Protein AF-A0A9N8ZFB1-F1 (afdb_monomer)

Structure (mmCIF, N/CA/C/O backbone):
data_AF-A0A9N8ZFB1-F1
#
_entry.id   AF-A0A9N8ZFB1-F1
#
loop_
_atom_site.group_PDB
_atom_site.id
_atom_site.type_symbol
_atom_site.label_atom_id
_atom_site.label_alt_id
_atom_site.label_comp_id
_atom_site.label_asym_id
_atom_site.label_entity_id
_atom_site.label_seq_id
_atom_site.pdbx_PDB_ins_code
_atom_site.Cartn_x
_atom_site.Cartn_y
_atom_site.Cartn_z
_atom_site.occupancy
_atom_site.B_iso_or_equiv
_atom_site.auth_seq_id
_atom_site.auth_comp_id
_atom_site.auth_asym_id
_atom_site.auth_atom_id
_atom_site.pdbx_PDB_model_num
ATOM 1 N N . MET A 1 1 ? -27.450 48.501 12.366 1.00 41.75 1 MET A N 1
ATOM 2 C CA . MET A 1 1 ? -27.754 48.428 10.924 1.00 41.75 1 MET A CA 1
ATOM 3 C C . MET A 1 1 ? -26.489 47.970 10.205 1.00 41.75 1 MET A C 1
ATOM 5 O O . MET A 1 1 ? -25.494 48.669 10.263 1.00 41.75 1 MET A O 1
ATOM 9 N N . VAL A 1 2 ? -26.552 46.748 9.663 1.00 40.53 2 VAL A N 1
ATOM 10 C CA . VAL A 1 2 ? -25.651 46.045 8.721 1.00 40.53 2 VAL A CA 1
ATOM 11 C C . VAL A 1 2 ? -24.149 45.948 9.058 1.00 40.53 2 VAL A C 1
ATOM 13 O O . VAL A 1 2 ? -23.349 46.795 8.677 1.00 40.53 2 VAL A O 1
ATOM 16 N N . MET A 1 3 ? -23.744 44.822 9.663 1.00 39.44 3 MET A N 1
ATOM 17 C CA . MET A 1 3 ? -22.377 44.303 9.517 1.00 39.44 3 MET A CA 1
ATOM 18 C C . MET A 1 3 ? -22.277 43.534 8.192 1.00 39.44 3 MET A C 1
ATOM 20 O O . MET A 1 3 ? -22.942 42.516 8.013 1.00 39.44 3 MET A O 1
ATOM 24 N N . PHE A 1 4 ? -21.450 44.009 7.260 1.00 41.03 4 PHE A N 1
ATOM 25 C CA . PHE A 1 4 ? -21.101 43.267 6.048 1.00 41.03 4 PHE A CA 1
ATOM 26 C C . PHE A 1 4 ? -20.019 42.228 6.375 1.00 41.03 4 PHE A C 1
ATOM 28 O O . PHE A 1 4 ? -18.840 42.559 6.502 1.00 41.03 4 PHE A O 1
ATOM 35 N N . MET A 1 5 ? -20.415 40.959 6.492 1.00 45.03 5 MET A N 1
ATOM 36 C CA . MET A 1 5 ? -19.483 39.829 6.485 1.00 45.03 5 MET A CA 1
ATOM 37 C C . MET A 1 5 ? -18.885 39.686 5.079 1.00 45.03 5 MET A C 1
ATOM 39 O O . MET A 1 5 ? -19.582 39.356 4.120 1.00 45.03 5 MET A O 1
ATOM 43 N N . LYS A 1 6 ? -17.579 39.931 4.942 1.00 47.91 6 LYS A N 1
ATOM 44 C CA . LYS A 1 6 ? -16.828 39.574 3.733 1.00 47.91 6 LYS A CA 1
ATOM 45 C C . LYS A 1 6 ? -16.607 38.060 3.737 1.00 47.91 6 LYS A C 1
ATOM 47 O O . LYS A 1 6 ? -15.686 37.568 4.381 1.00 47.91 6 LYS A O 1
ATOM 52 N N . ASN A 1 7 ? -17.452 37.327 3.017 1.00 41.03 7 ASN A N 1
ATOM 53 C CA . ASN A 1 7 ? -17.214 35.918 2.713 1.00 41.03 7 ASN A CA 1
ATOM 54 C C . ASN A 1 7 ? -15.974 35.794 1.817 1.00 41.03 7 ASN A C 1
ATOM 56 O O . ASN A 1 7 ? -16.022 36.055 0.615 1.00 41.03 7 ASN A O 1
ATOM 60 N N . SER A 1 8 ? -14.857 35.381 2.415 1.00 43.19 8 SER A N 1
ATOM 61 C CA . SER A 1 8 ? -13.651 34.966 1.701 1.00 43.19 8 SER A CA 1
ATOM 62 C C . SER A 1 8 ? -13.865 33.565 1.122 1.00 43.19 8 SER A C 1
ATOM 64 O O . SER A 1 8 ? -13.416 32.556 1.660 1.00 43.19 8 SER A O 1
ATOM 66 N N . THR A 1 9 ? -14.614 33.482 0.022 1.00 51.22 9 THR A N 1
ATOM 67 C CA . THR A 1 9 ? -14.652 32.278 -0.817 1.00 51.22 9 THR A CA 1
ATOM 68 C C . THR A 1 9 ? -13.355 32.199 -1.611 1.00 51.22 9 THR A C 1
ATOM 70 O O . THR A 1 9 ? -13.255 32.701 -2.731 1.00 51.22 9 THR A O 1
ATOM 73 N N . ASN A 1 10 ? -12.359 31.562 -1.003 1.00 47.75 10 ASN A N 1
ATOM 74 C CA . ASN A 1 10 ? -11.096 31.190 -1.620 1.00 47.75 10 ASN A CA 1
ATOM 75 C C . ASN A 1 10 ? -11.347 30.070 -2.647 1.00 47.75 10 ASN A C 1
ATOM 77 O O . ASN A 1 10 ? -11.154 28.883 -2.388 1.00 47.75 10 ASN A O 1
ATOM 81 N N . ARG A 1 11 ? -11.878 30.439 -3.817 1.00 45.03 11 ARG A N 1
ATOM 82 C CA . ARG A 1 11 ? -11.956 29.544 -4.971 1.00 45.03 11 ARG A CA 1
ATOM 83 C C . ARG A 1 11 ? -10.580 29.536 -5.623 1.00 45.03 11 ARG A C 1
ATOM 85 O O . ARG A 1 11 ? -10.297 30.368 -6.478 1.00 45.03 11 ARG A O 1
ATOM 92 N N . ASN A 1 12 ? -9.737 28.591 -5.209 1.00 51.19 12 ASN A N 1
ATOM 93 C CA . ASN A 1 12 ? -8.559 28.184 -5.968 1.00 51.19 12 ASN A CA 1
ATOM 94 C C . ASN A 1 12 ? -9.023 27.747 -7.363 1.00 51.19 12 ASN A C 1
ATOM 96 O O . ASN A 1 12 ? -9.467 26.616 -7.569 1.00 51.19 12 ASN A O 1
ATOM 100 N N . ILE A 1 13 ? -8.961 28.671 -8.320 1.00 50.47 13 ILE A N 1
ATOM 101 C CA . ILE A 1 13 ? -9.117 28.388 -9.742 1.00 50.47 13 ILE A CA 1
ATOM 102 C C . ILE A 1 13 ? -7.867 27.602 -10.134 1.00 50.47 13 ILE A C 1
ATOM 104 O O . ILE A 1 13 ? -6.831 28.163 -10.483 1.00 50.47 13 ILE A O 1
ATOM 108 N N . ILE A 1 14 ? -7.936 26.278 -10.002 1.00 55.69 14 ILE A N 1
ATOM 109 C CA . ILE A 1 14 ? -6.911 25.385 -10.531 1.00 55.69 14 ILE A CA 1
ATOM 110 C C . ILE A 1 14 ? -6.992 25.519 -12.050 1.00 55.69 14 ILE A C 1
ATOM 112 O O . ILE A 1 14 ? -7.860 24.926 -12.694 1.00 55.69 14 ILE A O 1
ATOM 116 N N . ASN A 1 15 ? -6.093 26.326 -12.612 1.00 54.03 15 ASN A N 1
ATOM 117 C CA . ASN A 1 15 ? -5.799 26.392 -14.037 1.00 54.03 15 ASN A CA 1
ATOM 118 C C . ASN A 1 15 ? -5.355 25.002 -14.518 1.00 54.03 15 ASN A C 1
ATOM 120 O O . ASN A 1 15 ? -4.163 24.703 -14.587 1.00 54.03 15 ASN A O 1
ATOM 124 N N . ARG A 1 16 ? -6.306 24.123 -14.843 1.00 54.59 16 ARG A N 1
ATOM 125 C CA . ARG A 1 16 ? -6.025 22.840 -15.491 1.00 54.59 16 ARG A CA 1
ATOM 126 C C . ARG A 1 16 ? -5.697 23.107 -16.958 1.00 54.59 16 ARG A C 1
ATOM 128 O O . ARG A 1 16 ? -6.536 22.915 -17.830 1.00 54.59 16 ARG A O 1
ATOM 135 N N . LYS A 1 17 ? -4.475 23.577 -17.234 1.00 60.81 17 LYS A N 1
ATOM 136 C CA . LYS A 1 17 ? -3.918 23.525 -18.592 1.00 60.81 17 LYS A CA 1
ATOM 137 C C . LYS A 1 17 ? -3.938 22.057 -19.022 1.00 60.81 17 LYS A C 1
ATOM 139 O O . LYS A 1 17 ? -3.375 21.210 -18.326 1.00 60.81 17 LYS A O 1
ATOM 144 N N . ALA A 1 18 ? -4.638 21.760 -20.116 1.00 63.00 18 ALA A N 1
ATOM 145 C CA . ALA A 1 18 ? -4.664 20.425 -20.700 1.00 63.00 18 ALA A CA 1
ATOM 146 C C . ALA A 1 18 ? -3.219 19.955 -20.917 1.00 63.00 18 ALA A C 1
ATOM 148 O O . ALA A 1 18 ? -2.379 20.716 -21.401 1.00 63.00 18 ALA A O 1
ATOM 149 N N . ALA A 1 19 ? -2.906 18.735 -20.479 1.00 58.41 19 ALA A N 1
ATOM 150 C CA . ALA A 1 19 ? -1.557 18.206 -20.585 1.00 58.41 19 ALA A CA 1
ATOM 151 C C . ALA A 1 19 ? -1.231 17.991 -22.070 1.00 58.41 19 ALA A C 1
ATOM 153 O O . ALA A 1 19 ? -1.745 17.071 -22.697 1.00 58.41 19 ALA A O 1
ATOM 154 N N . THR A 1 20 ? -0.406 18.864 -22.642 1.00 59.66 20 THR A N 1
ATOM 155 C CA . THR A 1 20 ? 0.191 18.654 -23.964 1.00 59.66 20 THR A CA 1
ATOM 156 C C . THR A 1 20 ? 1.185 17.489 -23.890 1.00 59.66 20 THR A C 1
ATOM 158 O O . THR A 1 20 ? 1.714 17.204 -22.813 1.00 59.66 20 THR A O 1
ATOM 161 N N . GLY A 1 21 ? 1.473 16.804 -25.005 1.00 57.88 21 GLY A N 1
ATOM 162 C CA . GLY A 1 21 ? 2.392 15.648 -25.024 1.00 57.88 21 GLY A CA 1
ATOM 163 C C . GLY A 1 21 ? 3.761 15.930 -24.381 1.00 57.88 21 GLY A C 1
ATOM 164 O O . GLY A 1 21 ? 4.295 15.088 -23.666 1.00 57.88 21 GLY A O 1
ATOM 165 N N . ILE A 1 22 ? 4.255 17.166 -24.515 1.00 59.94 22 ILE A N 1
ATOM 166 C CA . ILE A 1 22 ? 5.484 17.679 -23.880 1.00 59.94 22 ILE A CA 1
ATOM 167 C C . ILE A 1 22 ? 5.361 17.741 -22.343 1.00 59.94 22 ILE A C 1
ATOM 169 O O . ILE A 1 22 ? 6.305 17.452 -21.612 1.00 59.94 22 ILE A O 1
ATOM 173 N N . SER A 1 23 ? 4.183 18.091 -21.819 1.00 61.97 23 SER A N 1
ATOM 174 C CA . SER A 1 23 ? 3.925 18.085 -20.375 1.00 61.97 23 SER A CA 1
ATOM 175 C C . SER A 1 23 ? 3.849 16.662 -19.818 1.00 61.97 23 SER A C 1
ATOM 177 O O . SER A 1 23 ? 4.251 16.427 -18.681 1.00 61.97 23 SER A O 1
ATOM 179 N N . ILE A 1 24 ? 3.339 15.709 -20.601 1.00 66.88 24 ILE A N 1
ATOM 180 C CA . ILE A 1 24 ? 3.237 14.300 -20.199 1.00 66.88 24 ILE A CA 1
ATOM 181 C C . ILE A 1 24 ? 4.628 13.655 -20.174 1.00 66.88 24 ILE A C 1
ATOM 183 O O . ILE A 1 24 ? 4.969 13.004 -19.185 1.00 66.88 24 ILE A O 1
ATOM 187 N N . SER A 1 25 ? 5.459 13.898 -21.195 1.00 70.88 25 SER A N 1
ATOM 188 C CA . SER A 1 25 ? 6.833 13.385 -21.238 1.00 70.88 25 SER A CA 1
ATOM 189 C C . SER A 1 25 ? 7.686 13.948 -20.097 1.00 70.88 25 SER A C 1
ATOM 191 O O . SER A 1 25 ? 8.339 13.175 -19.398 1.00 70.88 25 SER A O 1
ATOM 193 N N . GLY A 1 26 ? 7.595 15.253 -19.809 1.00 75.94 26 GLY A N 1
ATOM 194 C CA . GLY A 1 26 ? 8.297 15.871 -18.676 1.00 75.94 26 GLY A CA 1
ATOM 195 C C . GLY A 1 26 ? 7.845 15.353 -17.302 1.00 75.94 26 GLY A C 1
ATOM 196 O O . GLY A 1 26 ? 8.651 15.220 -16.381 1.00 75.94 26 GLY A O 1
ATOM 197 N N . LYS A 1 27 ? 6.565 14.990 -17.146 1.00 77.62 27 LYS A N 1
ATOM 198 C CA . LYS A 1 27 ? 6.082 14.333 -15.918 1.00 77.62 27 LYS A CA 1
ATOM 199 C C . LYS A 1 27 ? 6.649 12.922 -15.791 1.00 77.62 27 LYS A C 1
ATOM 201 O O . LYS A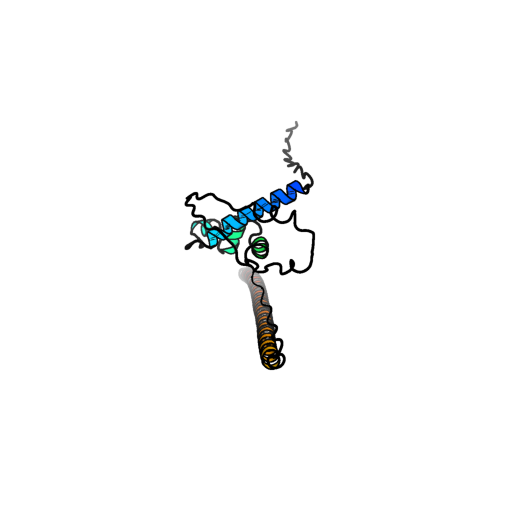 1 27 ? 7.110 12.552 -14.717 1.00 77.62 27 LYS A O 1
ATOM 206 N N . SER A 1 28 ? 6.659 12.156 -16.882 1.00 81.00 28 SER A N 1
ATOM 207 C CA . SER A 1 28 ? 7.181 10.786 -16.892 1.00 81.00 28 SER A CA 1
ATOM 208 C C . SER A 1 28 ? 8.667 10.726 -16.529 1.00 81.00 28 SER A C 1
ATOM 210 O O . SER A 1 28 ? 9.065 9.888 -15.721 1.00 81.00 28 SER A O 1
ATOM 212 N N . THR A 1 29 ? 9.490 11.631 -17.066 1.00 84.81 29 THR A N 1
ATOM 213 C CA . THR A 1 29 ? 10.921 11.704 -16.722 1.00 84.81 29 THR A CA 1
ATOM 214 C C . THR A 1 29 ? 11.137 12.090 -15.261 1.00 84.81 29 THR A C 1
ATOM 216 O O . THR A 1 29 ? 11.997 11.513 -14.598 1.00 84.81 29 THR A O 1
ATOM 219 N N . THR A 1 30 ? 10.311 12.995 -14.727 1.00 89.31 30 THR A N 1
ATOM 220 C CA . THR A 1 30 ? 10.347 13.377 -13.307 1.00 89.31 30 THR A CA 1
ATOM 221 C C . THR A 1 30 ? 10.057 12.183 -12.398 1.00 89.31 30 THR A C 1
ATOM 223 O O . THR A 1 30 ? 10.835 11.896 -11.491 1.00 89.31 30 THR A O 1
ATOM 226 N N . TYR A 1 31 ? 8.977 11.443 -12.665 1.00 89.81 31 TYR A N 1
ATOM 227 C CA . TYR A 1 31 ? 8.622 10.259 -11.878 1.00 89.81 31 TYR A CA 1
ATOM 228 C C . TYR A 1 31 ? 9.663 9.146 -11.995 1.00 89.81 31 TYR A C 1
ATOM 230 O O . TYR A 1 31 ? 10.002 8.530 -10.988 1.00 89.81 31 TYR A O 1
ATOM 238 N N . LYS A 1 32 ? 10.228 8.934 -13.192 1.00 90.00 32 LYS A N 1
ATOM 239 C CA . LYS A 1 32 ? 11.344 8.001 -13.389 1.00 90.00 32 LYS A CA 1
ATOM 240 C C . LYS A 1 32 ? 12.552 8.397 -12.537 1.00 90.00 32 LYS A C 1
ATOM 242 O O . LYS A 1 32 ? 13.118 7.537 -11.874 1.00 90.00 32 LYS A O 1
ATOM 247 N N . LYS A 1 33 ? 12.923 9.682 -12.506 1.00 91.38 33 LYS A N 1
ATOM 248 C CA . LYS A 1 33 ? 14.041 10.175 -11.687 1.00 91.38 33 LYS A CA 1
ATOM 249 C C . LYS A 1 33 ? 13.800 9.943 -10.194 1.00 91.38 33 LYS A C 1
ATOM 251 O O . LYS A 1 33 ? 14.647 9.354 -9.533 1.00 91.38 33 LYS A O 1
ATOM 256 N N . LEU A 1 34 ? 12.627 10.336 -9.691 1.00 92.88 34 LEU A N 1
ATOM 257 C CA . LEU A 1 34 ? 12.241 10.123 -8.290 1.00 92.88 34 LEU A CA 1
ATOM 258 C C . LEU A 1 34 ? 12.281 8.644 -7.905 1.00 92.88 34 LEU A C 1
ATOM 260 O O . LEU A 1 34 ? 12.760 8.293 -6.828 1.00 92.88 34 LEU A O 1
ATOM 264 N N . TYR A 1 35 ? 11.799 7.783 -8.799 1.00 94.06 35 TYR A N 1
ATOM 265 C CA . TYR A 1 35 ? 11.859 6.345 -8.608 1.00 94.06 35 TYR A CA 1
ATOM 266 C C . TYR A 1 35 ? 13.301 5.850 -8.515 1.00 94.06 35 TYR A C 1
ATOM 268 O O . TYR A 1 35 ? 13.621 5.166 -7.555 1.00 94.06 35 TYR A O 1
ATOM 276 N N . MET A 1 36 ? 14.178 6.228 -9.449 1.00 91.88 36 MET A N 1
ATOM 277 C CA . MET A 1 36 ? 15.579 5.786 -9.443 1.00 91.88 36 MET A CA 1
ATOM 278 C C . MET A 1 36 ? 16.321 6.243 -8.186 1.00 91.88 36 MET A C 1
ATOM 280 O O . MET A 1 36 ? 17.036 5.455 -7.569 1.00 91.88 36 MET A O 1
ATOM 284 N N . ASP A 1 37 ? 16.106 7.490 -7.760 1.00 92.31 37 ASP A N 1
ATOM 285 C CA . ASP A 1 37 ? 16.686 8.009 -6.523 1.00 92.31 37 ASP A CA 1
ATOM 286 C C . ASP A 1 37 ? 16.195 7.228 -5.298 1.00 92.31 37 ASP A C 1
ATOM 288 O O . ASP A 1 37 ? 17.002 6.843 -4.451 1.00 92.31 37 ASP A O 1
ATOM 292 N N . THR A 1 38 ? 14.892 6.944 -5.230 1.00 92.75 38 THR A N 1
ATOM 293 C CA . THR A 1 38 ? 14.274 6.181 -4.135 1.00 92.75 38 THR A CA 1
ATOM 294 C C . THR A 1 38 ? 14.727 4.719 -4.137 1.00 92.75 38 THR A C 1
ATOM 296 O O . THR A 1 38 ? 15.096 4.190 -3.093 1.00 92.75 38 THR A O 1
ATOM 299 N N . HIS A 1 39 ? 14.760 4.076 -5.304 1.00 91.75 39 HIS A N 1
ATOM 300 C CA . HIS A 1 39 ? 15.177 2.685 -5.478 1.00 91.75 39 HIS A CA 1
ATOM 301 C C . HIS A 1 39 ? 16.637 2.492 -5.063 1.00 91.75 39 HIS A C 1
ATOM 303 O O . HIS A 1 39 ? 16.944 1.607 -4.268 1.00 91.75 39 HIS A O 1
ATOM 309 N N . ARG A 1 40 ? 17.523 3.410 -5.465 1.00 90.50 40 ARG A N 1
ATOM 310 C CA . ARG A 1 40 ? 18.923 3.423 -5.027 1.00 90.50 40 ARG A CA 1
ATOM 311 C C . ARG A 1 40 ? 19.064 3.541 -3.510 1.00 90.50 40 ARG A C 1
ATOM 313 O O . ARG A 1 40 ? 20.020 3.024 -2.943 1.00 90.50 40 ARG A O 1
ATOM 320 N N . LEU A 1 41 ? 18.156 4.245 -2.829 1.00 89.69 41 LEU A N 1
ATOM 321 C CA . LEU A 1 41 ? 18.164 4.272 -1.366 1.00 89.69 41 LEU A CA 1
ATOM 322 C C . LEU A 1 41 ? 17.814 2.900 -0.781 1.00 89.69 41 LEU A C 1
ATOM 324 O O . LEU A 1 41 ? 18.437 2.521 0.202 1.00 89.69 41 LEU A O 1
ATOM 328 N N . THR A 1 42 ? 16.901 2.146 -1.400 1.00 87.81 42 THR A N 1
ATOM 329 C CA . THR A 1 42 ? 16.547 0.788 -0.947 1.00 87.81 42 THR A CA 1
ATOM 330 C C . THR A 1 42 ? 17.696 -0.209 -1.046 1.00 87.81 42 THR A C 1
ATOM 332 O O . THR A 1 42 ? 17.804 -1.096 -0.204 1.00 87.81 42 THR A O 1
ATOM 335 N N . GLU A 1 43 ? 18.583 -0.036 -2.027 1.00 86.12 43 GLU A N 1
ATOM 336 C CA . GLU A 1 43 ? 19.777 -0.870 -2.206 1.00 86.12 43 GLU A CA 1
ATOM 337 C C . GLU A 1 43 ? 20.870 -0.562 -1.168 1.00 86.12 43 GLU A C 1
ATOM 339 O O . GLU A 1 43 ? 21.777 -1.368 -0.950 1.00 86.12 43 GLU A O 1
ATOM 344 N N . LYS A 1 44 ? 20.807 0.600 -0.499 1.00 88.06 44 LYS A N 1
ATOM 345 C CA . LYS A 1 44 ? 21.765 0.943 0.556 1.00 88.06 44 LYS A CA 1
ATOM 346 C C . LYS A 1 44 ? 21.470 0.141 1.820 1.00 88.06 44 LYS A C 1
ATOM 348 O O . LYS A 1 44 ? 20.353 0.133 2.338 1.00 88.06 44 LYS A O 1
ATOM 353 N N . SER A 1 45 ? 22.518 -0.460 2.380 1.00 77.81 45 SER A N 1
ATOM 354 C CA . SER A 1 45 ? 22.446 -1.117 3.687 1.00 77.81 45 SER A CA 1
ATOM 355 C C . SER A 1 45 ? 21.920 -0.151 4.758 1.00 77.81 45 SER A C 1
ATOM 357 O O . SER A 1 45 ? 22.364 0.995 4.848 1.00 77.81 45 SER A O 1
ATOM 359 N N . GLY A 1 46 ? 20.959 -0.609 5.564 1.00 82.50 46 GLY A N 1
ATOM 360 C CA . GLY A 1 46 ? 20.374 0.175 6.657 1.00 82.50 46 GLY A CA 1
ATOM 361 C C . GLY A 1 46 ? 19.191 1.072 6.276 1.00 82.50 46 GLY A C 1
ATOM 362 O O . GLY A 1 46 ? 18.706 1.819 7.127 1.00 82.50 46 GLY A O 1
ATOM 363 N N . TRP A 1 47 ? 18.675 0.992 5.045 1.00 85.56 47 TRP A N 1
ATOM 364 C CA . TRP A 1 47 ? 17.472 1.716 4.622 1.00 85.56 47 TRP A CA 1
ATOM 365 C C . TRP A 1 47 ? 16.176 1.055 5.142 1.00 85.56 47 TRP A C 1
ATOM 367 O O . TRP A 1 47 ? 15.341 0.555 4.396 1.00 85.56 47 TRP A O 1
ATOM 377 N N . GLY A 1 48 ? 16.030 0.990 6.467 1.00 89.06 48 GLY A N 1
ATOM 378 C CA . GLY A 1 48 ? 14.855 0.447 7.154 1.00 89.06 48 GLY A CA 1
ATOM 379 C C . GLY A 1 48 ? 13.867 1.521 7.621 1.00 89.06 48 GLY A C 1
ATOM 380 O O . GLY A 1 48 ? 13.983 2.703 7.279 1.00 89.06 48 GLY A O 1
ATOM 381 N N . LEU A 1 49 ? 12.896 1.109 8.443 1.00 92.31 49 LEU A N 1
ATOM 382 C CA . LEU A 1 49 ? 12.044 2.031 9.199 1.00 92.31 49 LEU A CA 1
ATOM 383 C C . LEU A 1 49 ? 12.843 2.673 10.335 1.00 92.31 49 LEU A C 1
ATOM 385 O O . LEU A 1 49 ? 13.538 1.997 11.093 1.00 92.31 49 LEU A O 1
ATOM 389 N N . THR A 1 50 ? 12.738 3.990 10.445 1.00 91.50 50 THR A N 1
ATOM 390 C CA . THR A 1 50 ? 13.405 4.801 11.462 1.00 91.50 50 THR A CA 1
ATOM 391 C C . THR A 1 50 ? 12.412 5.257 12.527 1.00 91.50 50 THR A C 1
ATOM 393 O O . THR A 1 50 ? 11.196 5.226 12.342 1.00 91.50 50 THR A O 1
ATOM 396 N N . LYS A 1 51 ? 12.927 5.751 13.658 1.00 92.25 51 LYS A N 1
ATOM 397 C CA . LYS A 1 51 ? 12.085 6.344 14.711 1.00 92.25 51 LYS A CA 1
ATOM 398 C C . LYS A 1 51 ? 11.282 7.552 14.206 1.00 92.25 51 LYS A C 1
ATOM 400 O O . LYS A 1 51 ? 10.177 7.780 14.685 1.00 92.25 51 LYS A O 1
ATOM 405 N N . GLN A 1 52 ? 11.825 8.300 13.243 1.00 91.56 52 GLN A N 1
ATOM 406 C CA . GLN A 1 52 ? 11.146 9.440 12.619 1.00 91.56 52 GLN A CA 1
ATOM 407 C C . GLN A 1 52 ? 9.972 8.980 11.749 1.00 91.56 52 GLN A C 1
ATOM 409 O O . GLN A 1 52 ? 8.898 9.565 11.833 1.00 91.56 52 GLN A O 1
ATOM 414 N N . ASP A 1 53 ? 10.137 7.887 11.000 1.00 92.62 53 ASP A N 1
ATOM 415 C CA . ASP A 1 53 ? 9.055 7.314 10.187 1.00 92.62 53 ASP A CA 1
ATOM 416 C C . ASP A 1 53 ? 7.868 6.902 11.072 1.00 92.62 53 ASP A C 1
ATOM 418 O O . ASP A 1 53 ? 6.723 7.247 10.786 1.00 92.62 53 ASP A O 1
ATOM 422 N N . HIS A 1 54 ? 8.139 6.258 12.212 1.00 92.94 54 HIS A N 1
ATOM 423 C CA . HIS A 1 54 ? 7.097 5.905 13.180 1.00 92.94 54 HIS A CA 1
ATOM 424 C C . HIS A 1 54 ? 6.401 7.129 13.785 1.00 92.94 54 HIS A C 1
ATOM 426 O O . HIS A 1 54 ? 5.181 7.112 13.953 1.00 92.94 54 HIS A O 1
ATOM 432 N N . ALA A 1 55 ? 7.144 8.202 14.078 1.00 93.00 55 ALA A N 1
ATOM 433 C CA . ALA A 1 55 ? 6.561 9.459 14.550 1.00 93.00 55 ALA A CA 1
ATOM 434 C C . ALA A 1 55 ? 5.635 10.099 13.498 1.00 93.00 55 ALA A C 1
ATOM 436 O O . ALA A 1 55 ? 4.623 10.698 13.855 1.00 93.00 55 ALA A O 1
ATOM 437 N N . ASN A 1 56 ? 5.934 9.896 12.213 1.00 90.31 56 ASN A N 1
ATOM 438 C CA . ASN A 1 56 ? 5.107 10.325 11.084 1.00 90.31 56 ASN A CA 1
ATOM 439 C C . ASN A 1 56 ? 3.971 9.333 10.748 1.00 90.31 56 ASN A C 1
ATOM 441 O O . ASN A 1 56 ? 3.240 9.534 9.780 1.00 90.31 56 ASN A O 1
ATOM 445 N N . GLY A 1 57 ? 3.797 8.259 11.530 1.00 92.62 57 GLY A N 1
ATOM 446 C CA . GLY A 1 57 ? 2.756 7.245 11.323 1.00 92.62 57 GLY A CA 1
ATOM 447 C C . GLY A 1 57 ? 3.075 6.204 10.242 1.00 92.62 57 GLY A C 1
ATOM 448 O O . GLY A 1 57 ? 2.204 5.419 9.860 1.00 92.62 57 GLY A O 1
ATOM 449 N N . ILE A 1 58 ? 4.313 6.162 9.751 1.00 93.94 58 ILE A N 1
ATOM 450 C CA . ILE A 1 58 ? 4.771 5.226 8.725 1.00 93.94 58 ILE A CA 1
ATOM 451 C C . ILE A 1 58 ? 5.318 3.977 9.407 1.00 93.94 58 ILE A C 1
ATOM 453 O O . ILE A 1 58 ? 6.429 3.945 9.927 1.00 93.94 58 ILE A O 1
ATOM 457 N N . ASN A 1 59 ? 4.514 2.916 9.377 1.00 92.62 59 ASN A N 1
ATOM 458 C CA . ASN A 1 59 ? 4.834 1.648 10.040 1.00 92.62 59 ASN A CA 1
ATOM 459 C C . ASN A 1 59 ? 5.286 0.547 9.073 1.00 92.62 59 ASN A C 1
ATOM 461 O O . ASN A 1 59 ? 5.557 -0.572 9.498 1.00 92.62 59 ASN A O 1
ATOM 465 N N . ILE A 1 60 ? 5.318 0.829 7.768 1.00 93.44 60 ILE A N 1
ATOM 466 C CA . ILE A 1 60 ? 5.618 -0.155 6.723 1.00 93.44 60 ILE A CA 1
ATOM 467 C C . ILE A 1 60 ? 6.538 0.495 5.689 1.00 93.44 60 ILE A C 1
ATOM 469 O O . ILE A 1 60 ? 6.279 1.614 5.248 1.00 93.44 60 ILE A O 1
ATOM 473 N N . ILE A 1 61 ? 7.573 -0.226 5.246 1.00 91.62 61 ILE A N 1
ATOM 474 C CA . ILE A 1 61 ? 8.550 0.251 4.246 1.00 91.62 61 ILE A CA 1
ATOM 475 C C . ILE A 1 61 ? 7.855 0.698 2.953 1.00 91.62 61 ILE A C 1
ATOM 477 O O . ILE A 1 61 ? 8.216 1.714 2.373 1.00 91.62 61 ILE A O 1
ATOM 481 N N . LYS A 1 62 ? 6.795 -0.001 2.532 1.00 91.31 62 LYS A N 1
ATOM 482 C CA . LYS A 1 62 ? 5.988 0.398 1.372 1.00 91.31 62 LYS A CA 1
ATOM 483 C C . LYS A 1 62 ? 5.410 1.811 1.511 1.00 91.31 62 LYS A C 1
ATOM 485 O O . LYS A 1 62 ? 5.405 2.552 0.541 1.00 91.31 62 LYS A O 1
ATOM 490 N N . ALA A 1 63 ? 4.941 2.190 2.698 1.00 91.56 63 ALA A N 1
ATOM 491 C CA . ALA A 1 63 ? 4.415 3.534 2.922 1.00 91.56 63 ALA A CA 1
ATOM 492 C C . ALA A 1 63 ? 5.535 4.589 2.878 1.00 91.56 63 ALA A C 1
ATOM 494 O O . ALA A 1 63 ? 5.343 5.643 2.284 1.00 91.56 63 ALA A O 1
ATOM 495 N N . LYS A 1 64 ? 6.726 4.261 3.396 1.00 93.81 64 LYS A N 1
ATOM 496 C CA . LYS A 1 64 ? 7.928 5.102 3.275 1.00 93.81 64 LYS A CA 1
ATOM 497 C C . LYS A 1 64 ? 8.352 5.311 1.816 1.00 93.81 64 LYS A C 1
ATOM 499 O O . LYS A 1 64 ? 8.720 6.409 1.417 1.00 93.81 64 LYS A O 1
ATOM 504 N N . LEU A 1 65 ? 8.278 4.255 1.005 1.00 93.25 65 LEU A N 1
ATOM 505 C CA . LEU A 1 65 ? 8.564 4.314 -0.430 1.00 93.25 65 LEU A CA 1
ATOM 506 C C . LEU A 1 65 ? 7.580 5.210 -1.182 1.00 93.25 65 LEU A C 1
ATOM 508 O O . LEU A 1 65 ? 7.999 6.011 -2.011 1.00 93.25 65 LEU A O 1
ATOM 512 N N . GLU A 1 66 ? 6.289 5.088 -0.877 1.00 92.94 66 GLU A N 1
ATOM 513 C CA . GLU A 1 66 ? 5.239 5.898 -1.503 1.00 92.94 66 GLU A CA 1
ATOM 514 C C . GLU A 1 66 ? 5.293 7.377 -1.073 1.00 92.94 66 GLU A C 1
ATOM 516 O O . GLU A 1 66 ? 4.872 8.243 -1.838 1.00 92.94 66 GLU A O 1
ATOM 521 N N . GLU A 1 67 ? 5.842 7.690 0.109 1.00 91.81 67 GLU A N 1
ATOM 522 C CA . GLU A 1 67 ? 6.106 9.075 0.532 1.00 91.81 67 GLU A CA 1
ATOM 523 C C . GLU A 1 67 ? 7.219 9.726 -0.308 1.00 91.81 67 GLU A C 1
ATOM 525 O O . GLU A 1 67 ? 7.099 10.884 -0.710 1.00 91.81 67 GLU A O 1
ATOM 530 N N . LEU A 1 68 ? 8.285 8.979 -0.614 1.00 91.00 68 LEU A N 1
ATOM 531 C CA . LEU A 1 68 ? 9.422 9.475 -1.400 1.00 91.00 68 LEU A CA 1
ATOM 532 C C . LEU A 1 68 ? 9.141 9.505 -2.907 1.00 91.00 68 LEU A C 1
ATOM 534 O O . LEU A 1 68 ? 9.568 10.423 -3.608 1.00 91.00 68 LEU A O 1
ATOM 538 N N . CYS A 1 69 ? 8.419 8.507 -3.413 1.00 92.88 69 CYS A N 1
ATOM 539 C CA . CYS A 1 69 ? 8.059 8.389 -4.816 1.00 92.88 69 CYS A CA 1
ATOM 540 C C . CYS A 1 69 ? 6.574 8.023 -4.946 1.00 92.88 69 CYS A C 1
ATOM 542 O O . CYS A 1 69 ? 6.194 6.878 -4.686 1.00 92.88 69 CYS A O 1
ATOM 544 N N . PRO A 1 70 ? 5.724 8.958 -5.405 1.00 92.44 70 PRO A N 1
ATOM 545 C CA . PRO A 1 70 ? 4.323 8.654 -5.645 1.00 92.44 70 PRO A CA 1
ATOM 546 C C . PRO A 1 70 ? 4.172 7.538 -6.680 1.00 92.44 70 PRO A C 1
ATOM 548 O O . PRO A 1 70 ? 4.737 7.619 -7.772 1.00 92.44 70 PRO A O 1
ATOM 551 N N . TYR A 1 71 ? 3.350 6.538 -6.365 1.00 91.44 71 TYR A N 1
ATOM 552 C CA . TYR A 1 71 ? 3.125 5.354 -7.196 1.00 91.44 71 TYR A CA 1
ATOM 553 C C . TYR A 1 71 ? 4.359 4.462 -7.349 1.00 91.44 71 TYR A C 1
ATOM 555 O O . TYR A 1 71 ? 4.473 3.762 -8.363 1.00 91.44 71 TYR A O 1
ATOM 563 N N . TYR A 1 72 ? 5.251 4.450 -6.353 1.00 93.50 72 TYR A N 1
ATOM 564 C CA . TYR A 1 72 ? 6.478 3.655 -6.365 1.00 93.50 72 TYR A CA 1
ATOM 565 C C . TYR A 1 72 ? 6.219 2.220 -6.823 1.00 93.50 72 TYR A C 1
ATOM 567 O O . TYR A 1 72 ? 6.871 1.745 -7.748 1.00 93.50 72 TYR A O 1
ATOM 575 N N . GLY A 1 73 ? 5.206 1.548 -6.262 1.00 90.94 73 GLY A N 1
ATOM 576 C CA . GLY A 1 73 ? 4.911 0.159 -6.625 1.00 90.94 73 GLY A CA 1
ATOM 577 C C . GLY A 1 73 ? 4.560 -0.038 -8.105 1.00 90.94 73 GLY A C 1
ATOM 578 O O . GLY A 1 73 ? 4.933 -1.045 -8.695 1.00 90.94 73 GLY A O 1
ATOM 579 N N . ARG A 1 74 ? 3.878 0.929 -8.732 1.00 91.06 74 ARG A N 1
ATOM 580 C CA . ARG A 1 74 ? 3.531 0.858 -10.163 1.00 91.06 74 ARG A CA 1
ATOM 581 C C . ARG A 1 74 ? 4.746 1.113 -11.043 1.00 91.06 74 ARG A C 1
ATOM 583 O O . ARG A 1 74 ? 4.912 0.455 -12.060 1.00 91.06 74 ARG A O 1
ATOM 590 N N . ILE A 1 75 ? 5.582 2.065 -10.646 1.00 90.88 75 ILE A N 1
ATOM 591 C CA . ILE A 1 75 ? 6.786 2.438 -11.388 1.00 90.88 75 ILE A CA 1
ATOM 592 C C . ILE A 1 75 ? 7.853 1.337 -11.263 1.00 90.88 75 ILE A C 1
ATOM 594 O O . ILE A 1 75 ? 8.528 1.031 -12.241 1.00 90.88 75 ILE A O 1
ATOM 598 N N . ASN A 1 76 ? 7.929 0.664 -10.114 1.00 91.31 76 ASN A N 1
ATOM 599 C CA . ASN A 1 76 ? 8.801 -0.488 -9.887 1.00 91.31 76 ASN A CA 1
ATOM 600 C C . ASN A 1 76 ? 8.475 -1.667 -10.812 1.00 91.31 76 ASN A C 1
ATOM 602 O O . ASN A 1 76 ? 9.373 -2.378 -11.226 1.00 91.31 76 ASN A O 1
ATOM 606 N N . ILE A 1 77 ? 7.211 -1.867 -11.188 1.00 89.06 77 ILE A N 1
ATOM 607 C CA . ILE A 1 77 ? 6.852 -2.896 -12.181 1.00 89.06 77 ILE A CA 1
ATOM 608 C C . ILE A 1 77 ? 7.416 -2.543 -13.568 1.00 89.06 77 ILE A C 1
ATOM 610 O O . ILE A 1 77 ? 7.759 -3.427 -14.344 1.00 89.06 77 ILE A O 1
ATOM 614 N N . LEU A 1 78 ? 7.522 -1.249 -13.885 1.00 87.38 78 LEU A N 1
ATOM 615 C CA . LEU A 1 78 ? 8.020 -0.779 -15.180 1.00 87.38 78 LEU A CA 1
ATOM 616 C C . LEU A 1 78 ? 9.551 -0.779 -15.266 1.00 87.38 78 LEU A C 1
ATOM 618 O O . LEU A 1 78 ? 10.086 -0.986 -16.350 1.00 8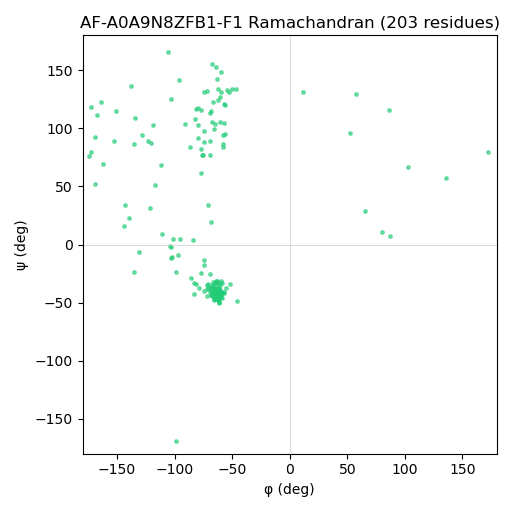7.38 78 LEU A O 1
ATOM 622 N N . TYR A 1 79 ? 10.245 -0.503 -14.155 1.00 84.88 79 TYR A N 1
ATOM 623 C CA . TYR A 1 79 ? 11.694 -0.258 -14.155 1.00 84.88 79 TYR A CA 1
ATOM 624 C C . TYR A 1 79 ? 12.502 -1.040 -13.106 1.00 84.88 79 TYR A C 1
ATOM 626 O O . TYR A 1 79 ? 13.721 -0.894 -13.074 1.00 84.88 79 TYR A O 1
ATOM 634 N N . GLY A 1 80 ? 11.858 -1.768 -12.195 1.00 78.69 80 GLY A N 1
ATOM 635 C CA . GLY A 1 80 ? 12.512 -2.421 -11.054 1.00 78.69 80 GLY A CA 1
ATOM 636 C C . GLY A 1 80 ? 13.132 -3.758 -11.397 1.00 78.69 80 GLY A C 1
ATOM 637 O O . GLY A 1 80 ? 14.278 -4.006 -11.035 1.00 78.69 80 GLY A O 1
ATOM 638 N N . ASP A 1 81 ? 12.431 -4.574 -12.175 1.00 74.81 81 ASP A N 1
ATOM 639 C CA . ASP A 1 81 ? 13.074 -5.721 -12.791 1.00 74.81 81 ASP A CA 1
ATOM 640 C C . ASP A 1 81 ? 13.839 -5.209 -14.007 1.00 74.81 81 ASP A C 1
ATOM 642 O O . ASP A 1 81 ? 13.250 -4.672 -14.952 1.00 74.81 81 ASP A O 1
ATOM 646 N N . LYS A 1 82 ? 15.169 -5.359 -13.985 1.00 68.12 82 LYS A N 1
ATOM 647 C CA . LYS A 1 82 ? 15.980 -5.290 -15.201 1.00 68.12 82 LYS A CA 1
ATOM 648 C C . LYS A 1 82 ? 15.423 -6.367 -16.119 1.00 68.12 82 LYS A C 1
ATOM 650 O O . LYS A 1 82 ? 15.772 -7.536 -15.975 1.00 68.12 82 LYS A O 1
ATOM 655 N N . GLN A 1 83 ? 14.498 -5.996 -17.002 1.00 58.84 83 GLN A N 1
ATOM 656 C CA . GLN A 1 83 ? 14.007 -6.894 -18.027 1.00 58.84 83 GLN A CA 1
ATOM 657 C C . GLN A 1 83 ? 15.247 -7.328 -18.801 1.00 58.84 83 GLN A C 1
ATOM 659 O O . GLN A 1 83 ? 15.780 -6.562 -19.597 1.00 58.84 83 GLN A O 1
ATOM 664 N N . ASN A 1 84 ? 15.714 -8.557 -18.574 1.00 57.16 84 ASN A N 1
ATOM 665 C CA . ASN A 1 84 ? 16.723 -9.209 -19.406 1.00 57.16 84 ASN A CA 1
ATOM 666 C C . ASN A 1 84 ? 16.113 -9.582 -20.771 1.00 57.16 84 ASN A C 1
ATOM 668 O O . ASN A 1 84 ? 16.403 -10.621 -21.353 1.00 57.16 84 ASN A O 1
ATOM 672 N N . VAL A 1 85 ? 15.191 -8.748 -21.246 1.00 57.53 85 VAL A N 1
ATOM 673 C CA . VAL A 1 85 ? 14.627 -8.778 -22.573 1.00 57.53 85 VAL A CA 1
ATOM 674 C C . VAL A 1 85 ? 15.600 -7.952 -23.393 1.00 57.53 85 VAL A C 1
ATOM 676 O O . VAL A 1 85 ? 15.421 -6.752 -23.592 1.00 57.53 85 VAL A O 1
ATOM 679 N N . GLN A 1 86 ? 16.673 -8.603 -23.843 1.00 60.88 86 GLN A N 1
ATOM 680 C CA . GLN A 1 86 ? 17.245 -8.188 -25.113 1.00 60.88 86 GLN A CA 1
ATOM 681 C C . GLN A 1 86 ? 16.102 -8.293 -26.126 1.00 60.88 86 GLN A C 1
ATOM 683 O O . GLN A 1 86 ? 15.532 -9.379 -26.261 1.00 60.88 86 GLN A O 1
ATOM 688 N N . PRO A 1 87 ? 15.702 -7.206 -26.803 1.00 59.56 87 PRO A N 1
ATOM 689 C CA . PRO A 1 87 ? 14.802 -7.353 -27.927 1.00 59.56 87 PRO A CA 1
ATOM 690 C C . PRO A 1 87 ? 15.524 -8.229 -28.957 1.00 59.56 87 PR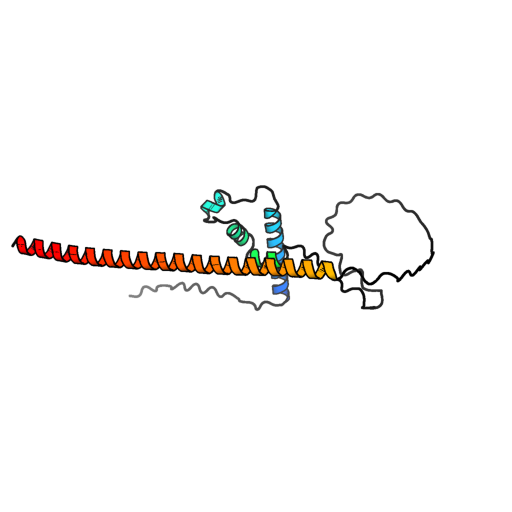O A C 1
ATOM 692 O O . PRO A 1 87 ? 16.426 -7.766 -29.645 1.00 59.56 87 PRO A O 1
ATOM 695 N N . THR A 1 88 ? 15.119 -9.493 -29.090 1.00 59.81 88 THR A N 1
ATOM 696 C CA . THR A 1 88 ? 15.584 -10.432 -30.131 1.00 59.81 88 THR A CA 1
ATOM 697 C C . THR A 1 88 ? 15.104 -10.037 -31.532 1.00 59.81 88 THR A C 1
ATOM 699 O O . THR A 1 88 ? 15.090 -10.836 -32.461 1.00 59.81 88 THR A O 1
ATOM 702 N N . PHE A 1 89 ? 14.711 -8.780 -31.719 1.00 55.66 89 PHE A N 1
ATOM 703 C CA . PHE A 1 89 ? 14.199 -8.257 -32.967 1.00 55.66 89 PHE A CA 1
ATOM 704 C C . PHE A 1 89 ? 15.187 -7.262 -33.563 1.00 55.66 89 PHE A C 1
ATOM 706 O O . PHE A 1 89 ? 14.936 -6.061 -33.627 1.00 55.66 89 PHE A O 1
ATOM 713 N N . LEU A 1 90 ? 16.329 -7.777 -34.008 1.00 56.50 90 LEU A N 1
ATOM 714 C CA . LEU A 1 90 ? 17.129 -7.083 -35.013 1.00 56.50 90 LEU A CA 1
ATOM 715 C C . LEU A 1 90 ? 17.720 -8.030 -36.060 1.00 56.50 90 LEU A C 1
ATOM 717 O O . LEU A 1 90 ? 18.700 -7.673 -36.697 1.00 56.50 90 LEU A O 1
ATOM 721 N N . GLU A 1 91 ? 17.142 -9.218 -36.263 1.00 54.03 91 GLU A N 1
ATOM 722 C CA . GLU A 1 91 ? 17.742 -10.187 -37.189 1.00 54.03 91 GLU A CA 1
ATOM 723 C C . GLU A 1 91 ? 17.145 -10.185 -38.605 1.00 54.03 91 GLU A C 1
ATOM 725 O O . GLU A 1 91 ? 17.753 -10.766 -39.483 1.00 54.03 91 GLU A O 1
ATOM 730 N N . ASN A 1 92 ? 16.033 -9.493 -38.908 1.00 47.69 92 ASN A N 1
ATOM 731 C CA . ASN A 1 92 ? 15.432 -9.583 -40.260 1.00 47.69 92 ASN A CA 1
ATOM 732 C C . ASN A 1 92 ? 14.816 -8.292 -40.831 1.00 47.69 92 ASN A C 1
ATOM 734 O O . ASN A 1 92 ? 13.845 -8.346 -41.581 1.00 47.69 92 ASN A O 1
ATOM 738 N N . PHE A 1 93 ? 15.376 -7.121 -40.529 1.00 48.78 93 PHE A N 1
ATOM 739 C CA . PHE A 1 93 ? 15.104 -5.931 -41.345 1.00 48.78 93 PHE A CA 1
ATOM 740 C C . PHE A 1 93 ? 16.421 -5.373 -41.860 1.00 48.78 93 PHE A C 1
ATOM 742 O O . PHE A 1 93 ? 17.032 -4.514 -41.218 1.00 48.78 93 PHE A O 1
ATOM 749 N N . SER A 1 94 ? 16.833 -5.884 -43.024 1.00 52.12 94 SER A N 1
ATOM 750 C CA . SER A 1 94 ? 17.739 -5.206 -43.949 1.00 52.12 94 SER A CA 1
ATOM 751 C C . SER A 1 94 ? 17.103 -3.869 -44.332 1.00 52.12 94 SER A C 1
ATOM 753 O O . SER A 1 94 ? 16.334 -3.767 -45.281 1.00 52.12 94 SER A O 1
ATOM 755 N N . LEU A 1 95 ? 17.353 -2.862 -43.505 1.00 50.28 95 LEU A N 1
ATOM 756 C CA . LEU A 1 95 ? 17.301 -1.467 -43.902 1.00 50.28 95 LEU A CA 1
ATOM 75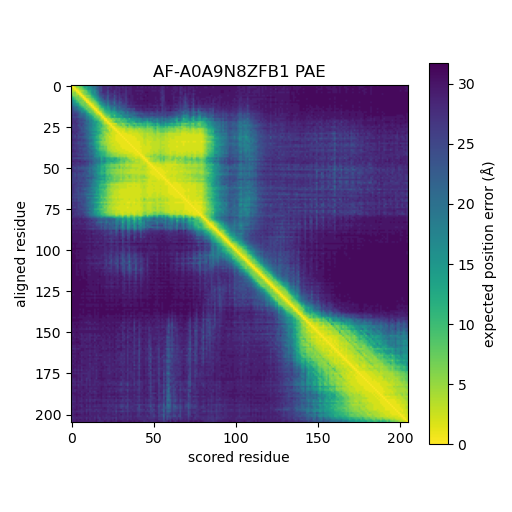7 C C . LEU A 1 95 ? 18.753 -1.058 -44.047 1.00 50.28 95 LEU A C 1
ATOM 759 O O . LEU A 1 95 ? 19.541 -1.298 -43.127 1.00 50.28 95 LEU A O 1
ATOM 763 N N . ASP A 1 96 ? 19.067 -0.535 -45.224 1.00 47.06 96 ASP A N 1
ATOM 764 C CA . ASP A 1 96 ? 20.411 -0.216 -45.669 1.00 47.06 96 ASP A CA 1
ATOM 765 C C . ASP A 1 96 ? 21.203 0.545 -44.597 1.00 47.06 96 ASP A C 1
ATOM 767 O O . ASP A 1 96 ? 20.712 1.440 -43.902 1.00 47.06 96 ASP A O 1
ATOM 771 N N . ASN A 1 97 ? 22.433 0.077 -44.415 1.00 52.59 97 ASN A N 1
ATOM 772 C CA . ASN A 1 97 ? 23.326 0.427 -43.325 1.00 52.59 97 ASN A CA 1
ATOM 773 C C . ASN A 1 97 ? 23.953 1.808 -43.541 1.00 52.59 97 ASN A C 1
ATOM 775 O O . ASN A 1 97 ? 25.098 1.855 -43.967 1.00 52.59 97 ASN A O 1
ATOM 779 N N . GLU A 1 98 ? 23.272 2.905 -43.205 1.00 53.25 98 GLU A N 1
ATOM 780 C CA . GLU A 1 98 ? 23.979 4.181 -42.954 1.00 53.25 98 GLU A CA 1
ATOM 781 C C . GLU A 1 98 ? 23.514 4.951 -41.701 1.00 53.25 98 GLU A C 1
ATOM 783 O O . GLU A 1 98 ? 24.336 5.621 -41.087 1.00 53.25 98 GLU A O 1
ATOM 788 N N . ASP A 1 99 ? 22.291 4.762 -41.186 1.00 50.22 99 ASP A N 1
ATOM 789 C CA . ASP A 1 99 ? 21.772 5.661 -40.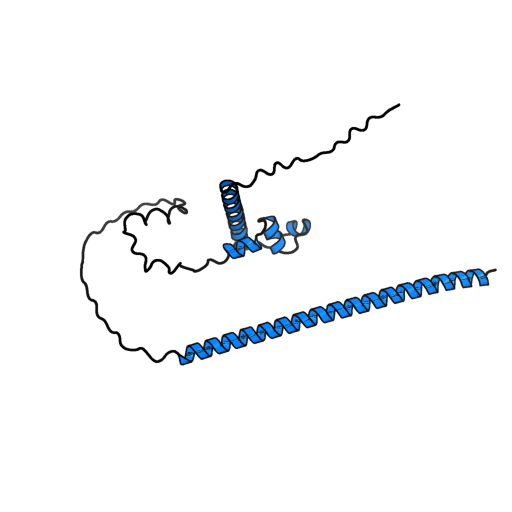128 1.00 50.22 99 ASP A CA 1
ATOM 790 C C . ASP A 1 99 ? 21.610 5.045 -38.720 1.00 50.22 99 ASP A C 1
ATOM 792 O O . ASP A 1 99 ? 21.020 5.658 -37.825 1.00 50.22 99 ASP A O 1
ATOM 796 N N . ARG A 1 100 ? 22.106 3.824 -38.464 1.00 48.16 100 ARG A N 1
ATOM 797 C CA . ARG A 1 100 ? 21.763 3.076 -37.231 1.00 48.16 100 ARG A CA 1
ATOM 798 C C . ARG A 1 100 ? 22.715 3.177 -36.034 1.00 48.16 100 ARG A C 1
ATOM 800 O O . ARG A 1 100 ? 22.428 2.546 -35.021 1.00 48.16 100 ARG A O 1
ATOM 807 N N . ASN A 1 101 ? 23.762 4.001 -36.085 1.00 46.50 101 ASN A N 1
ATOM 808 C CA . ASN A 1 101 ? 24.728 4.105 -34.977 1.00 46.50 101 ASN A CA 1
ATOM 809 C C . ASN A 1 101 ? 24.595 5.348 -34.076 1.00 46.50 101 ASN A C 1
ATOM 811 O O . ASN A 1 101 ? 25.310 5.433 -33.083 1.00 46.50 101 ASN A O 1
ATOM 815 N N . GLU A 1 102 ? 23.672 6.286 -34.323 1.00 48.28 102 GLU A N 1
ATOM 816 C CA . GLU A 1 102 ? 23.605 7.518 -33.505 1.00 48.28 102 GLU A CA 1
ATOM 817 C C . GLU A 1 102 ? 22.487 7.578 -32.449 1.00 48.28 102 GLU A C 1
ATOM 819 O O . GLU A 1 102 ? 22.511 8.465 -31.593 1.00 48.28 102 GLU A O 1
ATOM 824 N N . ILE A 1 103 ? 21.511 6.662 -32.460 1.00 52.34 103 ILE A N 1
ATOM 825 C CA . ILE A 1 103 ? 20.264 6.867 -31.694 1.00 52.34 103 ILE A CA 1
ATOM 826 C C . ILE A 1 103 ? 20.236 6.143 -30.336 1.00 52.34 103 ILE A C 1
ATOM 828 O O . ILE A 1 103 ? 19.527 6.598 -29.438 1.00 52.34 103 ILE A O 1
ATOM 832 N N . PHE A 1 104 ? 21.008 5.069 -30.126 1.00 42.78 104 PHE A N 1
ATOM 833 C CA . PHE A 1 104 ? 20.858 4.248 -28.910 1.00 42.78 104 PHE A CA 1
ATOM 834 C C . PHE A 1 104 ? 21.911 4.455 -27.806 1.00 42.78 104 PHE A C 1
ATOM 836 O O . PHE A 1 104 ? 21.654 4.045 -26.679 1.00 42.78 104 PHE A O 1
ATOM 843 N N . ASP A 1 105 ? 23.010 5.178 -28.061 1.00 44.31 105 ASP A N 1
ATOM 844 C CA . ASP A 1 105 ? 24.139 5.300 -27.112 1.00 44.31 105 ASP A CA 1
ATOM 845 C C . ASP A 1 105 ? 24.479 6.740 -26.669 1.00 44.31 105 ASP A C 1
ATOM 847 O O . ASP A 1 105 ? 25.615 7.070 -26.333 1.00 44.31 105 ASP A O 1
ATOM 851 N N . LYS A 1 106 ? 23.485 7.636 -26.592 1.00 47.66 106 LYS A N 1
ATOM 852 C CA . LYS A 1 106 ? 23.672 8.997 -26.038 1.00 47.66 106 LYS A CA 1
ATOM 853 C C . LYS A 1 106 ? 22.848 9.271 -24.778 1.00 47.66 106 LYS A C 1
ATOM 855 O O . LYS A 1 106 ? 22.180 10.299 -24.695 1.00 47.66 106 LYS A O 1
ATOM 860 N N . HIS A 1 107 ? 22.915 8.403 -23.762 1.00 45.59 107 HIS A N 1
ATOM 861 C CA . HIS A 1 107 ? 22.644 8.841 -22.380 1.00 45.59 107 HIS A CA 1
ATOM 862 C C . HIS A 1 107 ? 23.151 7.887 -21.282 1.00 45.59 107 HIS A C 1
ATOM 864 O O . HIS A 1 107 ? 22.358 7.275 -20.574 1.00 45.59 107 HIS A O 1
ATOM 870 N N . CYS A 1 108 ? 24.474 7.783 -21.121 1.00 44.41 108 CYS A N 1
ATOM 871 C CA . CYS A 1 108 ? 25.136 7.638 -19.812 1.00 44.41 108 CYS A CA 1
ATOM 872 C C . CYS A 1 108 ? 26.662 7.696 -20.005 1.00 44.41 108 CYS A C 1
ATOM 874 O O . CYS A 1 108 ? 27.346 6.679 -19.994 1.00 44.41 108 CYS A O 1
ATOM 876 N N . GLN A 1 109 ? 27.203 8.892 -20.220 1.00 36.91 109 GLN A N 1
ATOM 877 C CA . GLN A 1 109 ? 28.637 9.137 -20.063 1.00 36.91 109 GLN A CA 1
ATOM 878 C C . GLN A 1 109 ? 28.804 10.217 -18.999 1.00 36.91 109 GLN A C 1
ATOM 880 O O . GLN A 1 109 ? 28.853 11.405 -19.308 1.00 36.91 109 GLN A O 1
ATOM 885 N N . ASP A 1 110 ? 28.859 9.785 -17.738 1.00 43.38 110 ASP A N 1
ATOM 886 C CA . ASP A 1 110 ? 29.594 10.537 -16.729 1.00 43.38 110 ASP A CA 1
ATOM 887 C C . ASP A 1 110 ? 31.076 10.241 -16.961 1.00 43.38 110 ASP A C 1
ATOM 889 O O . ASP A 1 110 ? 31.534 9.098 -16.911 1.00 43.38 110 ASP A O 1
ATOM 893 N N . GLN A 1 111 ? 31.794 11.302 -17.312 1.00 38.84 111 GLN A N 1
ATOM 894 C CA . GLN A 1 111 ? 33.206 11.298 -17.639 1.00 38.84 111 GLN A CA 1
ATOM 895 C C . GLN A 1 111 ? 34.039 10.859 -16.434 1.00 38.84 111 GLN A C 1
ATOM 897 O O . GLN A 1 111 ? 34.008 11.492 -15.381 1.00 38.84 111 GLN A O 1
ATOM 902 N N . ASN A 1 112 ? 34.855 9.827 -16.624 1.00 36.75 112 ASN A N 1
ATOM 903 C CA . ASN A 1 112 ? 36.090 9.671 -15.873 1.00 36.75 112 ASN A CA 1
ATOM 904 C C . ASN A 1 112 ? 37.199 9.443 -16.901 1.00 36.75 112 ASN A C 1
ATOM 906 O O . ASN A 1 112 ? 37.369 8.347 -17.430 1.00 36.75 112 ASN A O 1
ATOM 910 N N . GLN A 1 113 ? 37.853 10.542 -17.269 1.00 36.56 113 GLN A N 1
ATOM 911 C CA . GLN A 1 113 ? 38.991 10.565 -18.175 1.00 36.56 113 GLN A CA 1
ATOM 912 C C . GLN A 1 113 ? 40.172 9.866 -17.500 1.00 36.56 113 GLN A C 1
ATOM 914 O O . GLN A 1 113 ? 40.616 10.293 -16.436 1.00 36.56 113 GLN A O 1
ATOM 919 N N . ASN A 1 114 ? 40.707 8.828 -18.137 1.00 34.12 114 ASN A N 1
ATOM 920 C CA . ASN A 1 114 ? 42.151 8.672 -18.173 1.00 34.12 114 ASN A CA 1
ATOM 921 C C . ASN A 1 114 ? 42.553 7.944 -19.455 1.00 34.12 114 ASN A C 1
ATOM 923 O O . ASN A 1 114 ? 42.167 6.801 -19.698 1.00 34.12 114 ASN A O 1
ATOM 927 N N . GLU A 1 115 ? 43.271 8.690 -20.281 1.00 34.78 115 GLU A N 1
ATOM 928 C CA . GLU A 1 115 ? 43.889 8.299 -21.537 1.00 34.78 115 GLU A CA 1
ATOM 929 C C . GLU A 1 115 ? 44.943 7.219 -21.279 1.00 34.78 115 GLU A C 1
ATOM 931 O O . GLU A 1 115 ? 45.629 7.268 -20.261 1.00 34.78 115 GLU A O 1
ATOM 936 N N . ASN A 1 116 ? 45.055 6.249 -22.189 1.00 34.94 116 ASN A N 1
ATOM 937 C CA . ASN A 1 116 ? 46.332 5.751 -22.701 1.00 34.94 116 ASN A CA 1
ATOM 938 C C . ASN A 1 116 ? 46.064 4.884 -23.935 1.00 34.94 116 ASN A C 1
ATOM 940 O O . ASN A 1 116 ? 45.475 3.806 -23.865 1.00 34.94 116 ASN A O 1
ATOM 944 N N . GLU A 1 117 ? 46.496 5.432 -25.062 1.00 36.06 117 GLU A N 1
ATOM 945 C CA . GLU A 1 117 ? 46.553 4.849 -26.394 1.00 36.06 117 GLU A CA 1
ATOM 946 C C . GLU A 1 117 ? 47.436 3.594 -26.410 1.00 36.06 117 GLU A C 1
ATOM 948 O O . GLU A 1 117 ? 48.429 3.506 -25.687 1.00 36.06 117 GLU A O 1
ATOM 953 N N . THR A 1 118 ? 47.114 2.630 -27.270 1.00 34.94 118 THR A N 1
ATOM 954 C CA . THR A 1 118 ? 48.124 1.972 -28.114 1.00 34.94 118 THR A CA 1
ATOM 955 C C . THR A 1 118 ? 47.445 1.220 -29.253 1.00 34.94 118 THR A C 1
ATOM 957 O O . THR A 1 118 ? 46.578 0.370 -29.062 1.00 34.94 118 THR A O 1
ATOM 960 N N . GLU A 1 119 ? 47.857 1.618 -30.447 1.00 37.31 119 GLU A N 1
ATOM 961 C CA . GLU A 1 119 ? 47.551 1.095 -31.771 1.00 37.31 119 GLU A CA 1
ATOM 962 C C . GLU A 1 119 ? 48.081 -0.338 -31.942 1.00 37.31 119 GLU A C 1
ATOM 964 O O . GLU A 1 119 ? 49.067 -0.694 -31.299 1.00 37.31 119 GLU A O 1
ATOM 969 N N . ASN A 1 120 ? 47.449 -1.137 -32.814 1.00 37.28 120 ASN A N 1
ATOM 970 C CA . ASN A 1 120 ? 48.101 -2.169 -33.640 1.00 37.28 120 ASN A CA 1
ATOM 971 C C . ASN A 1 120 ? 47.128 -2.711 -34.711 1.00 37.28 120 ASN A C 1
ATOM 973 O O . ASN A 1 120 ? 46.310 -3.593 -34.465 1.00 37.28 120 ASN A O 1
ATOM 977 N N . ASP A 1 121 ? 47.205 -2.085 -35.880 1.00 34.06 121 ASP A N 1
ATOM 978 C CA . ASP A 1 121 ? 47.280 -2.623 -37.244 1.00 34.06 121 ASP A CA 1
ATOM 979 C C . ASP A 1 121 ? 47.017 -4.120 -37.575 1.00 34.06 121 ASP A C 1
ATOM 981 O O . ASP A 1 121 ? 47.693 -5.029 -37.100 1.00 34.06 121 ASP A O 1
ATOM 985 N N . LEU A 1 122 ? 46.158 -4.268 -38.602 1.00 36.88 122 LEU A N 1
ATOM 986 C CA . LEU A 1 122 ? 46.249 -5.118 -39.813 1.00 36.88 122 LEU A CA 1
ATOM 987 C C . LEU A 1 122 ? 45.791 -6.603 -39.837 1.00 36.88 122 LEU A C 1
ATOM 989 O O . LEU A 1 122 ? 46.412 -7.503 -39.286 1.00 36.88 122 LEU A O 1
ATOM 993 N N . ASP A 1 123 ? 44.752 -6.794 -40.669 1.00 33.38 123 ASP A N 1
ATOM 994 C CA . ASP A 1 123 ? 44.514 -7.789 -41.739 1.00 33.38 123 ASP A CA 1
ATOM 995 C C . ASP A 1 123 ? 44.545 -9.314 -41.499 1.00 33.38 123 ASP A C 1
ATOM 997 O O . ASP A 1 123 ? 45.534 -9.912 -41.084 1.00 33.38 123 ASP A O 1
ATOM 1001 N N . GLY A 1 124 ? 43.478 -9.983 -41.972 1.00 36.03 124 GLY A N 1
ATOM 1002 C CA . GLY A 1 124 ? 43.460 -11.436 -42.180 1.00 36.03 124 GLY A CA 1
ATOM 1003 C C . GLY A 1 124 ? 42.098 -12.033 -42.552 1.00 36.03 124 GLY A C 1
ATOM 1004 O O . GLY A 1 124 ? 41.426 -12.6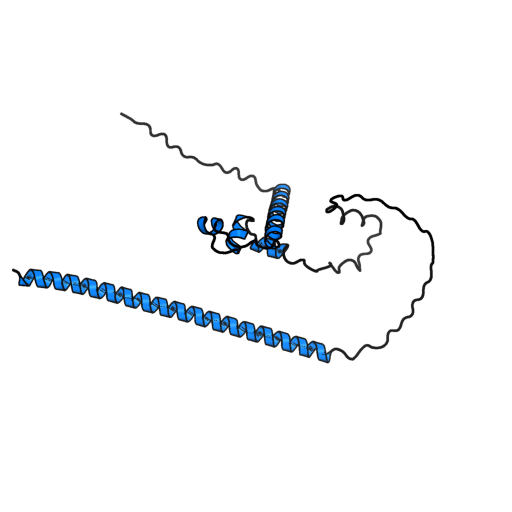30 -41.717 1.00 36.03 124 GLY A O 1
ATOM 1005 N N . ILE A 1 125 ? 41.704 -11.917 -43.824 1.00 37.66 125 ILE A N 1
ATOM 1006 C CA . ILE A 1 125 ? 40.585 -12.648 -44.450 1.00 37.66 125 ILE A CA 1
ATOM 1007 C C . ILE A 1 125 ? 40.862 -14.163 -44.437 1.00 37.66 125 ILE A C 1
ATOM 1009 O O . ILE A 1 125 ? 41.926 -14.600 -44.870 1.00 37.66 125 ILE A O 1
ATOM 1013 N N . GLY A 1 126 ? 39.874 -14.977 -44.043 1.00 34.28 126 GLY A N 1
ATOM 1014 C CA . GLY A 1 126 ? 39.963 -16.439 -44.146 1.00 34.28 126 GLY A CA 1
ATOM 1015 C C . GLY A 1 126 ? 38.668 -17.183 -43.814 1.00 34.28 126 GLY A C 1
ATOM 1016 O O . GLY A 1 126 ? 38.523 -17.729 -42.726 1.00 34.28 126 GLY A O 1
ATOM 1017 N N . ASN A 1 127 ? 37.738 -17.234 -44.772 1.00 39.41 127 ASN A N 1
ATOM 1018 C CA . ASN A 1 127 ? 36.550 -18.095 -44.755 1.00 39.41 127 ASN A CA 1
ATOM 1019 C C . ASN A 1 127 ? 36.892 -19.569 -44.455 1.00 39.41 127 ASN A C 1
ATOM 1021 O O . ASN A 1 127 ? 37.724 -20.174 -45.132 1.00 39.41 127 ASN A O 1
ATOM 1025 N N . SER A 1 128 ? 36.143 -20.200 -43.549 1.00 40.19 128 SER A N 1
ATOM 1026 C CA . SER A 1 128 ? 35.911 -21.650 -43.575 1.00 40.19 128 SER A CA 1
ATOM 1027 C C . SER A 1 128 ? 34.579 -21.991 -42.919 1.00 40.19 128 SER A C 1
ATOM 1029 O O . SER A 1 128 ? 34.486 -22.268 -41.728 1.00 40.19 128 SER A O 1
ATOM 1031 N N . ILE A 1 129 ? 33.537 -21.984 -43.750 1.00 45.03 129 ILE A N 1
ATOM 1032 C CA . ILE A 1 129 ? 32.269 -22.655 -43.480 1.00 45.03 129 ILE A CA 1
ATOM 1033 C C . ILE A 1 129 ? 32.544 -24.161 -43.534 1.00 45.03 129 ILE A C 1
ATOM 1035 O O . ILE A 1 129 ? 32.874 -24.699 -44.592 1.00 45.03 129 ILE A O 1
ATOM 1039 N N . LYS A 1 130 ? 32.395 -24.849 -42.401 1.00 43.28 130 LYS A N 1
ATOM 1040 C CA . LYS A 1 130 ? 32.159 -26.294 -42.367 1.00 43.28 130 LYS A CA 1
ATOM 1041 C C . LYS A 1 130 ? 30.819 -26.540 -41.694 1.00 43.28 130 LYS A C 1
ATOM 1043 O O . LYS A 1 130 ? 30.693 -26.455 -40.478 1.00 43.28 130 LYS A O 1
ATOM 1048 N N . ASN A 1 131 ? 29.836 -26.822 -42.542 1.00 45.94 131 ASN A N 1
ATOM 1049 C CA . ASN A 1 131 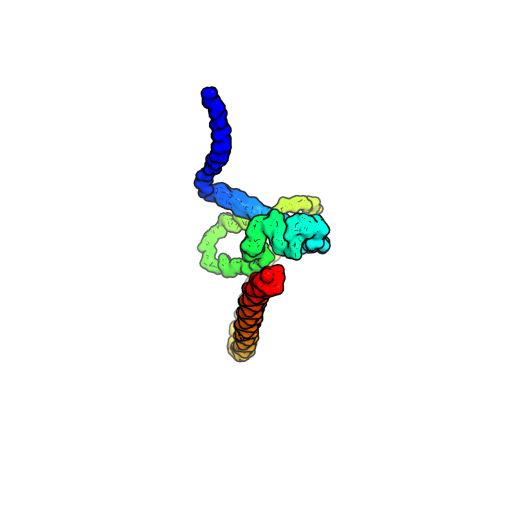? 28.563 -27.411 -42.169 1.00 45.94 131 ASN A CA 1
ATOM 1050 C C . ASN A 1 131 ? 28.822 -28.782 -41.539 1.00 45.94 131 ASN A C 1
ATOM 1052 O O . ASN A 1 131 ? 29.461 -29.613 -42.176 1.00 45.94 131 ASN A O 1
ATOM 1056 N N . ASN A 1 132 ? 28.286 -29.013 -40.346 1.00 38.66 132 ASN A N 1
ATOM 1057 C CA . ASN A 1 132 ? 27.907 -30.340 -39.870 1.00 38.66 132 ASN A CA 1
ATOM 1058 C C . ASN A 1 132 ? 26.522 -30.184 -39.239 1.00 38.66 132 ASN A C 1
ATOM 1060 O O . ASN A 1 132 ? 26.381 -29.868 -38.062 1.00 38.66 132 ASN A O 1
ATOM 1064 N N . ILE A 1 133 ? 25.512 -30.290 -40.101 1.00 53.00 133 ILE A N 1
ATOM 1065 C CA . ILE A 1 133 ? 24.149 -30.650 -39.725 1.00 53.00 133 ILE A CA 1
ATOM 1066 C C . ILE A 1 133 ? 24.197 -32.166 -39.647 1.00 53.00 133 ILE A C 1
ATOM 1068 O O . ILE A 1 133 ? 24.367 -32.763 -40.698 1.00 53.00 133 ILE A O 1
ATOM 1072 N N . ASP A 1 134 ? 24.144 -32.727 -38.445 1.00 50.31 134 ASP A N 1
ATOM 1073 C CA . ASP A 1 134 ? 23.678 -34.083 -38.134 1.00 50.31 134 ASP A CA 1
ATOM 1074 C C . ASP A 1 134 ? 23.641 -34.187 -36.597 1.00 50.31 134 ASP A C 1
ATOM 1076 O O . ASP A 1 134 ? 24.660 -33.945 -35.957 1.00 50.31 134 ASP A O 1
ATOM 1080 N N . ASP A 1 135 ? 22.439 -34.426 -36.051 1.00 51.44 135 ASP A N 1
ATOM 1081 C CA . ASP A 1 135 ? 22.070 -34.821 -34.667 1.00 51.44 135 ASP A CA 1
ATOM 1082 C C . ASP A 1 135 ? 20.857 -34.023 -34.140 1.00 51.44 135 ASP A C 1
ATOM 1084 O O . ASP A 1 135 ? 20.883 -33.347 -33.110 1.00 51.44 135 ASP A O 1
ATOM 1088 N N . VAL A 1 136 ? 19.746 -34.108 -34.877 1.00 55.53 136 VAL A N 1
ATOM 1089 C CA . VAL A 1 136 ? 18.398 -33.844 -34.356 1.00 55.53 136 VAL A CA 1
ATOM 1090 C C . VAL A 1 136 ? 17.802 -35.200 -33.978 1.00 55.53 136 VAL A C 1
ATOM 1092 O O . VAL A 1 136 ? 17.993 -36.162 -34.712 1.00 55.53 136 VAL A O 1
ATOM 1095 N N . GLU A 1 137 ? 17.067 -35.229 -32.860 1.00 51.09 137 GLU A N 1
ATOM 1096 C CA . GLU A 1 137 ? 16.289 -36.352 -32.290 1.00 51.09 137 GLU A CA 1
ATOM 1097 C C . GLU A 1 137 ? 16.927 -37.096 -31.101 1.00 51.09 137 GLU A C 1
ATOM 1099 O O . GLU A 1 137 ? 17.222 -38.283 -31.192 1.00 51.09 137 GLU A O 1
ATOM 1104 N N . ASN A 1 138 ? 17.075 -36.422 -29.941 1.00 49.88 138 ASN A N 1
ATOM 1105 C CA . ASN A 1 138 ? 16.885 -37.077 -28.624 1.00 49.88 138 ASN A CA 1
ATOM 1106 C C . ASN A 1 138 ? 16.822 -36.121 -27.399 1.00 49.88 138 ASN A C 1
ATOM 1108 O O . ASN A 1 138 ? 17.556 -36.297 -26.430 1.00 49.88 138 ASN A O 1
ATOM 1112 N N . SER A 1 139 ? 15.968 -35.082 -27.394 1.00 50.72 139 SER A N 1
ATOM 1113 C CA . SER A 1 139 ? 15.856 -34.191 -26.207 1.00 50.72 139 SER A CA 1
ATOM 1114 C C . SER A 1 139 ? 14.448 -33.663 -25.881 1.00 50.72 139 SER A C 1
ATOM 1116 O O . SER A 1 139 ? 14.294 -32.711 -25.121 1.00 50.72 139 SER A O 1
ATOM 1118 N N . THR A 1 140 ? 13.389 -34.252 -26.438 1.00 54.12 140 THR A N 1
ATOM 1119 C CA . THR A 1 140 ? 12.004 -33.792 -26.203 1.00 54.12 140 THR A CA 1
ATOM 1120 C C . THR A 1 140 ? 11.368 -34.390 -24.946 1.00 54.12 140 THR A C 1
ATOM 1122 O O . THR A 1 140 ? 10.578 -33.721 -24.283 1.00 54.12 140 THR A O 1
ATOM 1125 N N . ASP A 1 141 ? 11.773 -35.593 -24.539 1.00 54.97 141 ASP A N 1
ATOM 1126 C CA . ASP A 1 141 ? 11.067 -36.345 -23.489 1.00 54.97 141 ASP A CA 1
ATOM 1127 C C . ASP A 1 141 ? 11.364 -35.839 -22.063 1.00 54.97 141 ASP A C 1
ATOM 1129 O O . ASP A 1 141 ? 10.544 -35.984 -21.153 1.00 54.97 141 ASP A O 1
ATOM 1133 N N . ASN A 1 142 ? 12.517 -35.192 -21.852 1.00 58.56 142 ASN A N 1
ATOM 1134 C CA . ASN A 1 142 ? 12.881 -34.622 -20.549 1.00 58.56 142 ASN A CA 1
ATOM 1135 C C . ASN A 1 142 ? 12.260 -33.237 -20.310 1.00 58.56 142 ASN A C 1
ATOM 1137 O O . ASN A 1 142 ? 11.895 -32.923 -19.178 1.00 58.56 142 ASN A O 1
ATOM 1141 N N . ALA A 1 143 ? 12.080 -32.432 -21.361 1.00 56.97 143 ALA A N 1
ATOM 1142 C CA . ALA A 1 143 ? 11.508 -31.092 -21.244 1.00 56.97 143 ALA A CA 1
ATOM 1143 C C . ALA A 1 143 ? 9.999 -31.133 -20.943 1.00 56.97 143 ALA A C 1
ATOM 1145 O O . ALA A 1 143 ? 9.498 -30.355 -20.131 1.00 56.97 143 ALA A O 1
ATOM 1146 N N . GLU A 1 144 ? 9.260 -32.070 -21.544 1.00 62.81 144 GLU A N 1
ATOM 1147 C CA . GLU A 1 144 ? 7.817 -32.206 -21.303 1.00 62.81 144 GLU A CA 1
ATOM 1148 C C . GLU A 1 144 ? 7.499 -32.661 -19.873 1.00 62.81 144 GLU A C 1
ATOM 1150 O O . GLU A 1 144 ? 6.528 -32.192 -19.267 1.00 62.81 144 GLU A O 1
ATOM 1155 N N . LYS A 1 145 ? 8.354 -33.514 -19.298 1.00 66.19 145 LYS A N 1
ATOM 1156 C CA . LYS A 1 145 ? 8.237 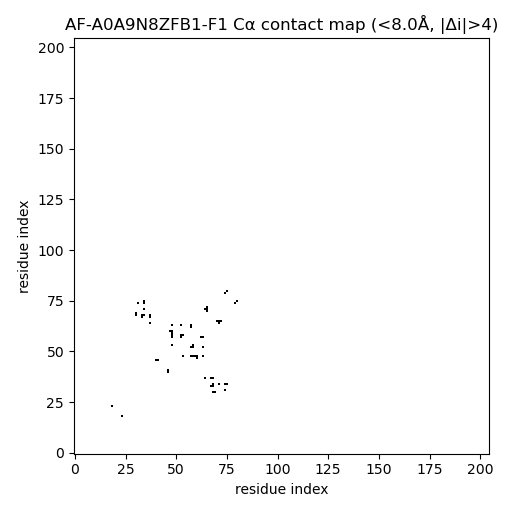-33.966 -17.910 1.00 66.19 145 LYS A CA 1
ATOM 1157 C C . LYS A 1 145 ? 8.482 -32.826 -16.917 1.00 66.19 145 LYS A C 1
ATOM 1159 O O . LYS A 1 145 ? 7.699 -32.647 -15.986 1.00 66.19 145 LYS A O 1
ATOM 1164 N N . GLU A 1 146 ? 9.499 -32.005 -17.164 1.00 69.44 146 GLU A N 1
ATOM 1165 C CA . GLU A 1 146 ? 9.835 -30.852 -16.321 1.00 69.44 146 GLU A CA 1
ATOM 1166 C C . GLU A 1 146 ? 8.747 -29.759 -16.385 1.00 69.44 146 GLU A C 1
ATOM 1168 O O . GLU A 1 146 ? 8.350 -29.190 -15.365 1.00 69.44 146 GLU A O 1
ATOM 1173 N N . ILE A 1 147 ? 8.154 -29.538 -17.565 1.00 73.12 147 ILE A N 1
ATOM 1174 C CA . ILE A 1 147 ? 7.014 -28.625 -17.748 1.00 73.12 147 ILE A CA 1
ATOM 1175 C C . ILE A 1 147 ? 5.762 -29.126 -17.006 1.00 73.12 147 ILE A C 1
ATOM 1177 O O . ILE A 1 147 ? 5.021 -28.324 -16.424 1.00 73.12 147 ILE A O 1
ATOM 1181 N N . ALA A 1 148 ? 5.489 -30.433 -17.017 1.00 74.38 148 ALA A N 1
ATOM 1182 C CA . ALA A 1 148 ? 4.346 -31.014 -16.311 1.00 74.38 148 ALA A CA 1
ATOM 1183 C C . ALA A 1 148 ? 4.492 -30.902 -14.783 1.00 74.38 148 ALA A C 1
ATOM 1185 O O . ALA A 1 148 ? 3.525 -30.572 -14.090 1.00 74.38 148 ALA A O 1
ATOM 1186 N N . GLU A 1 149 ? 5.702 -31.106 -14.261 1.00 76.56 149 GLU A N 1
ATOM 1187 C CA . GLU A 1 149 ? 6.011 -30.964 -12.835 1.00 76.56 149 GLU A CA 1
ATOM 1188 C C . GLU A 1 149 ? 5.869 -29.507 -12.361 1.00 76.56 149 GLU A C 1
ATOM 1190 O O . GLU A 1 149 ? 5.246 -29.249 -11.325 1.00 76.56 149 GLU A O 1
ATOM 1195 N N . GLN A 1 150 ? 6.325 -28.537 -13.161 1.00 77.38 150 GLN A N 1
ATOM 1196 C CA . GLN A 1 150 ? 6.126 -27.112 -12.873 1.00 77.38 150 GLN A CA 1
ATOM 1197 C C . GLN A 1 150 ? 4.641 -26.719 -12.880 1.00 77.38 150 GLN A C 1
ATOM 1199 O O . GLN A 1 150 ? 4.174 -26.027 -11.971 1.00 77.38 150 GLN A O 1
ATOM 1204 N N . LYS A 1 151 ? 3.862 -27.201 -13.859 1.00 83.75 151 LYS A N 1
ATOM 1205 C CA . LYS A 1 151 ? 2.408 -26.959 -13.921 1.00 83.75 151 LYS A CA 1
ATOM 1206 C C . LYS A 1 151 ? 1.683 -27.520 -12.695 1.00 83.75 151 LYS A C 1
ATOM 1208 O O . LYS A 1 151 ? 0.844 -26.827 -12.119 1.00 83.75 151 LYS A O 1
ATOM 1213 N N . LEU A 1 152 ? 2.043 -28.728 -12.258 1.00 82.75 152 LEU A N 1
ATOM 1214 C CA . LEU A 1 152 ? 1.474 -29.355 -11.062 1.00 82.75 152 LEU A CA 1
ATOM 1215 C C . LEU A 1 152 ? 1.816 -28.566 -9.786 1.00 82.75 152 LEU A C 1
ATOM 1217 O O . LEU A 1 152 ? 0.970 -28.435 -8.900 1.00 82.75 152 LEU A O 1
ATOM 1221 N N . SER A 1 153 ? 3.033 -28.022 -9.692 1.00 83.75 153 SER A N 1
ATOM 1222 C CA . SER A 1 153 ? 3.459 -27.183 -8.564 1.00 83.75 153 SER A CA 1
ATOM 1223 C C . SER A 1 153 ? 2.635 -25.896 -8.472 1.00 83.75 153 SER A C 1
ATOM 1225 O O . SER A 1 153 ? 2.096 -25.573 -7.414 1.00 83.75 153 SER A O 1
ATOM 1227 N N . ILE A 1 154 ? 2.451 -25.210 -9.602 1.00 81.25 154 ILE A N 1
ATOM 1228 C CA . ILE A 1 154 ? 1.647 -23.982 -9.685 1.00 81.25 154 ILE A CA 1
ATOM 1229 C C . ILE A 1 154 ? 0.182 -24.254 -9.312 1.00 81.25 154 ILE A C 1
ATOM 1231 O O . ILE A 1 154 ? -0.475 -23.433 -8.670 1.00 81.25 154 ILE A O 1
ATOM 1235 N N . GLU A 1 155 ? -0.365 -25.400 -9.715 1.00 85.12 155 GLU A N 1
ATOM 1236 C CA . GLU A 1 155 ? -1.754 -25.752 -9.416 1.00 85.12 155 GLU A CA 1
ATOM 1237 C C . GLU A 1 155 ? -1.977 -26.091 -7.935 1.00 85.12 155 GLU A C 1
ATOM 1239 O O . GLU A 1 155 ? -2.987 -25.678 -7.355 1.00 85.12 155 GLU A O 1
ATOM 1244 N N . LYS A 1 156 ? -1.009 -26.756 -7.292 1.00 86.25 156 LYS A N 1
ATOM 1245 C CA . LYS A 1 156 ? -1.019 -26.985 -5.839 1.00 86.25 156 LYS A CA 1
ATOM 1246 C C . LYS A 1 156 ? -0.991 -25.671 -5.060 1.00 86.25 156 LYS A C 1
ATOM 1248 O O . LYS A 1 156 ? -1.827 -25.483 -4.178 1.00 86.25 156 LYS A O 1
ATOM 1253 N N . GLU A 1 157 ? -0.116 -24.742 -5.437 1.00 83.44 157 GLU A N 1
ATOM 1254 C CA . GLU A 1 157 ? -0.017 -23.427 -4.792 1.00 83.44 157 GLU A CA 1
ATOM 1255 C C . GLU A 1 157 ? -1.320 -22.621 -4.946 1.00 83.44 157 GLU A C 1
ATOM 1257 O O . GLU A 1 157 ? -1.844 -22.062 -3.980 1.00 83.44 157 GLU A O 1
ATOM 1262 N N . LYS A 1 158 ? -1.940 -22.649 -6.135 1.00 87.62 158 LYS A N 1
ATOM 1263 C CA . LYS A 1 158 ? -3.255 -22.023 -6.368 1.00 87.62 158 LYS A CA 1
ATOM 1264 C C . LYS A 1 158 ? -4.357 -22.610 -5.485 1.00 87.62 158 LYS A C 1
ATOM 1266 O O . LYS A 1 158 ? -5.238 -21.872 -5.038 1.00 87.62 158 LYS A O 1
ATOM 1271 N N . LEU A 1 159 ? -4.364 -23.926 -5.274 1.00 82.44 159 LEU A N 1
ATOM 1272 C CA . LEU A 1 159 ? -5.322 -24.593 -4.388 1.00 82.44 159 LEU A CA 1
ATOM 1273 C C . LEU A 1 159 ? -5.101 -24.200 -2.925 1.00 82.44 159 LEU A C 1
ATOM 1275 O O . LEU A 1 159 ? -6.072 -23.984 -2.201 1.00 82.44 159 LEU A O 1
ATOM 1279 N N . GLU A 1 160 ? -3.848 -24.073 -2.505 1.00 85.00 160 GLU A N 1
ATOM 1280 C CA . GLU A 1 160 ? -3.479 -23.664 -1.152 1.00 85.00 160 GLU A CA 1
ATOM 1281 C C . GLU A 1 160 ? -3.895 -22.218 -0.861 1.00 85.00 160 GLU A C 1
ATOM 1283 O O . GLU A 1 160 ? -4.585 -21.963 0.126 1.00 85.00 160 GLU A O 1
ATOM 1288 N N . TRP A 1 161 ? -3.643 -21.294 -1.791 1.00 81.56 161 TRP A N 1
ATOM 1289 C CA . TRP A 1 161 ? -4.090 -19.901 -1.675 1.00 81.56 161 TRP A CA 1
ATOM 1290 C C . TRP A 1 161 ? -5.616 -19.777 -1.616 1.00 81.56 161 TRP A C 1
ATOM 1292 O O . TRP A 1 161 ? -6.160 -18.944 -0.887 1.00 81.56 161 TRP A O 1
ATOM 1302 N N . LYS A 1 162 ? -6.338 -20.616 -2.371 1.00 84.62 162 LYS A N 1
ATOM 1303 C CA . LYS A 1 162 ? -7.805 -20.671 -2.296 1.00 84.62 162 LYS A CA 1
ATOM 1304 C C . LYS A 1 162 ? -8.277 -21.140 -0.919 1.00 84.62 162 LYS A C 1
ATOM 1306 O O . LYS A 1 162 ? -9.211 -20.544 -0.386 1.00 84.62 162 LYS A O 1
ATOM 1311 N N . LYS A 1 163 ? -7.642 -22.164 -0.340 1.00 84.19 163 LYS A N 1
ATOM 1312 C CA . LYS A 1 163 ? -7.971 -22.661 1.007 1.00 84.19 163 LYS A CA 1
ATOM 1313 C C . LYS A 1 163 ? -7.711 -21.600 2.076 1.00 84.19 163 LYS A C 1
ATOM 1315 O O . LYS A 1 163 ? -8.605 -21.324 2.869 1.00 84.19 163 LYS A O 1
ATOM 1320 N N . GLU A 1 164 ? -6.550 -20.948 2.036 1.00 81.44 164 GLU A N 1
ATOM 1321 C CA . GLU A 1 164 ? -6.185 -19.896 2.993 1.00 81.44 164 GLU A CA 1
ATOM 1322 C C . GLU A 1 164 ? -7.161 -18.708 2.932 1.00 81.44 164 GLU A C 1
ATOM 1324 O O . GLU A 1 164 ? -7.540 -18.137 3.958 1.00 81.44 164 GLU A O 1
ATOM 1329 N N . LYS A 1 165 ? -7.623 -18.345 1.729 1.00 84.25 165 LYS A N 1
ATOM 1330 C CA . LYS A 1 165 ? -8.614 -17.278 1.559 1.00 84.25 165 LYS A CA 1
ATOM 1331 C C . LYS A 1 165 ? -9.957 -17.628 2.206 1.00 84.25 165 LYS A C 1
ATOM 1333 O O . LYS A 1 165 ? -10.500 -16.804 2.939 1.00 84.25 165 LYS A O 1
ATOM 1338 N N . VAL A 1 166 ? -10.461 -18.841 1.967 1.00 83.44 166 VAL A N 1
ATOM 1339 C CA . VAL A 1 166 ? -11.721 -19.326 2.558 1.00 83.44 166 VAL A CA 1
ATOM 1340 C C . VAL A 1 166 ? -11.619 -19.393 4.084 1.00 83.44 166 VAL A C 1
ATOM 1342 O O . VAL A 1 166 ? -12.546 -19.000 4.788 1.00 83.44 166 VAL A O 1
ATOM 1345 N N . GLU A 1 167 ? -10.480 -19.834 4.617 1.00 82.88 167 GLU A N 1
ATOM 1346 C CA . GLU A 1 167 ? -10.251 -19.891 6.062 1.00 82.88 167 GLU A CA 1
ATOM 1347 C C . GLU A 1 167 ? -10.253 -18.495 6.705 1.00 82.88 167 GLU A C 1
ATOM 1349 O O . GLU A 1 167 ? -10.918 -18.273 7.720 1.00 82.88 167 GLU A O 1
ATOM 1354 N N . LYS A 1 168 ? -9.588 -17.517 6.079 1.00 81.06 168 LYS A N 1
ATOM 1355 C CA . LYS A 1 168 ? -9.590 -16.120 6.545 1.00 81.06 168 LYS A CA 1
ATOM 1356 C C . LYS A 1 168 ? -10.986 -15.492 6.520 1.00 81.06 168 LYS A C 1
ATOM 1358 O O . LYS A 1 168 ? -11.318 -14.737 7.436 1.00 81.06 168 LYS A O 1
ATOM 1363 N N . GLU A 1 169 ? -11.795 -15.793 5.506 1.00 83.12 169 GLU A N 1
ATOM 1364 C CA . GLU A 1 169 ? -13.190 -15.339 5.419 1.00 83.12 169 GLU A CA 1
ATOM 1365 C C . GLU A 1 169 ? -14.045 -15.958 6.538 1.00 83.12 169 GLU A C 1
ATOM 1367 O O . GLU A 1 169 ? -14.676 -15.218 7.295 1.00 83.12 169 GLU A O 1
ATOM 1372 N N . ASN A 1 170 ? -13.944 -17.271 6.768 1.00 80.25 170 ASN A N 1
ATOM 1373 C CA . ASN A 1 170 ? -14.652 -17.951 7.862 1.00 80.25 170 ASN A CA 1
ATOM 1374 C C . ASN A 1 170 ? -14.293 -17.394 9.253 1.00 80.25 170 ASN A C 1
ATOM 1376 O O . ASN A 1 170 ? -15.168 -17.205 10.101 1.00 80.25 170 ASN A O 1
ATOM 1380 N N . ILE A 1 171 ? -13.012 -17.099 9.506 1.00 82.38 171 ILE A N 1
ATOM 1381 C CA . ILE A 1 171 ? -12.567 -16.504 10.779 1.00 82.38 171 ILE A CA 1
ATOM 1382 C C . ILE A 1 171 ? -13.179 -15.111 10.975 1.00 82.38 171 ILE A C 1
ATOM 1384 O O . ILE A 1 171 ? -13.553 -14.744 12.094 1.00 82.38 171 ILE A O 1
ATOM 1388 N N . LYS A 1 172 ? -13.272 -14.318 9.903 1.00 84.69 172 LYS A N 1
ATOM 1389 C CA . LYS A 1 172 ? -13.852 -12.973 9.948 1.00 84.69 172 LYS A CA 1
ATOM 1390 C C . LYS A 1 172 ? -15.347 -13.025 10.261 1.00 84.69 172 LYS A C 1
ATOM 1392 O O . LYS A 1 172 ? -15.800 -12.275 11.126 1.00 84.69 172 LYS A O 1
ATOM 1397 N N . ASP A 1 173 ? -16.075 -13.932 9.620 1.00 83.31 173 ASP A N 1
ATOM 1398 C CA . ASP A 1 173 ? -17.514 -14.094 9.829 1.00 83.31 173 ASP A CA 1
ATOM 1399 C C . ASP A 1 173 ? -17.826 -14.579 11.248 1.00 83.31 173 ASP A C 1
ATOM 1401 O O . ASP A 1 173 ? -18.711 -14.030 11.906 1.00 83.31 173 ASP A O 1
ATOM 1405 N N . ASN A 1 174 ? -17.036 -15.517 11.782 1.00 87.62 174 ASN A N 1
ATOM 1406 C CA . ASN A 1 174 ? -17.181 -15.978 13.164 1.00 87.62 174 ASN A CA 1
ATOM 1407 C C . ASN A 1 174 ? -16.952 -14.834 14.171 1.00 87.62 174 ASN A C 1
ATOM 1409 O O . ASN A 1 174 ? -17.770 -14.611 15.064 1.00 87.62 174 ASN A O 1
ATOM 1413 N N . LYS A 1 175 ? -15.896 -14.027 13.987 1.00 85.94 175 LYS A N 1
ATOM 1414 C CA . LYS A 1 175 ? -15.655 -12.840 14.829 1.00 85.94 175 LYS A CA 1
ATOM 1415 C C . LYS A 1 175 ? -16.805 -11.834 14.758 1.00 85.94 175 LYS A C 1
ATOM 1417 O O . LYS A 1 175 ? -17.184 -11.269 15.782 1.00 85.94 175 LYS A O 1
ATOM 1422 N N . GLN A 1 176 ? -17.379 -11.618 13.575 1.00 86.00 176 GLN A N 1
ATOM 1423 C CA . GLN A 1 176 ? -18.520 -10.718 13.417 1.00 86.00 176 GLN A CA 1
ATOM 1424 C C . GLN A 1 176 ? -19.767 -11.247 14.137 1.00 86.00 176 GLN A C 1
ATOM 1426 O O . GLN A 1 176 ? -20.449 -10.481 14.818 1.00 86.00 176 GLN A O 1
ATOM 1431 N N . GLN A 1 177 ? -20.044 -12.548 14.032 1.00 87.81 177 GLN A N 1
ATOM 1432 C CA . GLN A 1 177 ? -21.152 -13.192 1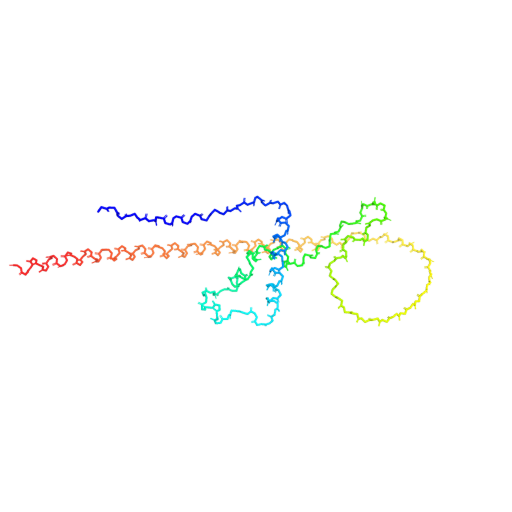4.739 1.00 87.81 177 GLN A CA 1
ATOM 1433 C C . GLN A 1 177 ? -20.997 -13.066 16.259 1.00 87.81 177 GLN A C 1
ATOM 1435 O O . GLN A 1 177 ? -21.946 -12.673 16.936 1.00 87.81 177 GLN A O 1
ATOM 1440 N N . GLN A 1 178 ? -19.797 -13.309 16.794 1.00 87.50 178 GLN A N 1
ATOM 1441 C CA . GLN A 1 178 ? -19.518 -13.136 18.223 1.00 87.50 178 GLN A CA 1
ATOM 1442 C C . GLN A 1 178 ? -19.744 -11.691 18.686 1.00 87.50 178 GLN A C 1
ATOM 1444 O O . GLN A 1 178 ? -20.383 -11.465 19.713 1.00 87.50 178 GLN A O 1
ATOM 1449 N N . ASN A 1 179 ? -19.283 -10.704 17.911 1.00 89.25 179 ASN A N 1
ATOM 1450 C CA . ASN A 1 179 ? -19.493 -9.292 18.233 1.00 89.25 179 ASN A CA 1
ATOM 1451 C C . ASN A 1 179 ? -20.982 -8.923 18.265 1.00 89.25 179 ASN A C 1
ATOM 1453 O O . ASN A 1 179 ? -21.413 -8.208 19.169 1.00 89.25 179 ASN A O 1
ATOM 1457 N N . ASN A 1 180 ? -21.773 -9.433 17.318 1.00 92.25 180 ASN A N 1
ATOM 1458 C CA . ASN A 1 180 ? -23.216 -9.197 17.290 1.00 92.25 180 ASN A CA 1
ATOM 1459 C C . ASN A 1 180 ? -23.900 -9.769 18.547 1.00 92.25 180 ASN A C 1
ATOM 1461 O O . ASN A 1 180 ? -24.683 -9.062 19.179 1.00 92.25 180 ASN A O 1
ATOM 1465 N N . ILE A 1 181 ? -23.540 -10.993 18.961 1.00 94.19 181 ILE A N 1
ATOM 1466 C CA . ILE A 1 181 ? -24.062 -11.625 20.188 1.00 94.19 181 ILE A CA 1
ATOM 1467 C C . ILE A 1 181 ? -23.723 -10.783 21.428 1.00 94.19 181 ILE A C 1
ATOM 1469 O O . ILE A 1 181 ? -24.576 -10.557 22.286 1.00 94.19 181 ILE A O 1
ATOM 1473 N N . ILE A 1 182 ? -22.489 -10.278 21.527 1.00 93.69 182 ILE A N 1
ATOM 1474 C CA . ILE A 1 182 ? -22.059 -9.439 22.657 1.00 93.69 182 ILE A CA 1
ATOM 1475 C C . ILE A 1 182 ? -22.883 -8.148 22.730 1.00 93.69 182 ILE A C 1
ATOM 1477 O O . ILE A 1 182 ? -23.328 -7.763 23.812 1.00 93.69 182 ILE A O 1
ATOM 1481 N N . ILE A 1 183 ? -23.108 -7.484 21.593 1.00 93.50 183 ILE A N 1
ATOM 1482 C CA . ILE A 1 183 ? -23.914 -6.256 21.530 1.00 93.50 183 ILE A CA 1
ATOM 1483 C C . ILE A 1 183 ? -25.345 -6.524 22.010 1.00 93.50 183 ILE A C 1
ATOM 1485 O O . ILE A 1 183 ? -25.895 -5.738 22.786 1.00 93.50 183 ILE A O 1
ATOM 1489 N N . GLU A 1 184 ? -25.929 -7.645 21.595 1.00 94.69 184 GLU A N 1
ATOM 1490 C CA . GLU A 1 184 ? -27.287 -8.031 21.972 1.00 94.69 184 GLU A CA 1
ATOM 1491 C C . GLU A 1 184 ? -27.408 -8.301 23.481 1.00 94.69 184 GLU A C 1
ATOM 1493 O O . GLU A 1 184 ? -28.313 -7.778 24.138 1.00 94.69 184 GLU A O 1
ATOM 1498 N N . LEU A 1 185 ? -26.432 -9.001 24.069 1.00 94.56 185 LEU A N 1
ATOM 1499 C CA . LEU A 1 185 ? -26.358 -9.232 25.516 1.00 94.56 185 LEU A CA 1
ATOM 1500 C C . LEU A 1 185 ? -26.197 -7.930 26.315 1.00 94.56 185 LEU A C 1
ATOM 1502 O O . LEU A 1 185 ? -26.832 -7.755 27.358 1.00 94.56 185 LEU A O 1
ATOM 1506 N N . ILE A 1 186 ? -25.371 -6.992 25.841 1.00 93.75 186 ILE A N 1
ATOM 1507 C CA . ILE A 1 186 ? -25.211 -5.676 26.482 1.00 93.75 186 ILE A CA 1
ATOM 1508 C C . ILE A 1 186 ? -26.541 -4.919 26.480 1.00 93.75 186 ILE A C 1
ATOM 1510 O O . ILE A 1 186 ? -26.922 -4.334 27.498 1.00 93.75 186 ILE A O 1
ATOM 1514 N N . HIS A 1 187 ? -27.262 -4.946 25.357 1.00 93.44 187 HIS A N 1
ATOM 1515 C CA . HIS A 1 187 ? -28.557 -4.290 25.239 1.00 93.44 187 HIS A CA 1
ATOM 1516 C C . HIS A 1 187 ? -29.584 -4.889 26.213 1.00 93.44 187 HIS A C 1
ATOM 1518 O O . HIS A 1 187 ? -30.215 -4.146 26.966 1.00 93.44 187 HIS A O 1
ATOM 1524 N N . GLN A 1 188 ? -29.682 -6.222 26.278 1.00 93.12 188 GLN A N 1
ATOM 1525 C CA . GLN A 1 188 ? -30.565 -6.923 27.219 1.00 93.12 188 GLN A CA 1
ATOM 1526 C C . GLN A 1 188 ? -30.248 -6.578 28.682 1.00 93.12 188 GLN A C 1
ATOM 1528 O O . GLN A 1 188 ? -31.148 -6.236 29.451 1.00 93.12 188 GLN A O 1
ATOM 1533 N N . ASN A 1 189 ? -28.968 -6.588 29.064 1.00 92.75 189 ASN A N 1
ATOM 1534 C CA . ASN A 1 189 ? -28.543 -6.249 30.425 1.00 92.75 189 ASN A CA 1
ATOM 1535 C C . ASN A 1 189 ? -28.864 -4.797 30.797 1.00 92.75 189 ASN A C 1
ATOM 1537 O O . ASN A 1 189 ? -29.259 -4.521 31.932 1.00 92.75 189 ASN A O 1
ATOM 1541 N N . LYS A 1 190 ? -28.745 -3.865 29.846 1.00 94.62 190 LYS A N 1
ATOM 1542 C CA . LYS A 1 190 ? -29.129 -2.466 30.058 1.00 94.62 190 LYS A CA 1
ATOM 1543 C C . LYS A 1 190 ? -30.632 -2.338 30.310 1.00 94.62 190 LYS A C 1
ATOM 1545 O O . LYS A 1 190 ? -31.023 -1.671 31.264 1.00 94.62 190 LYS A O 1
ATOM 1550 N N . SER A 1 191 ? -31.466 -3.010 29.516 1.00 91.50 191 SER A N 1
ATOM 1551 C CA . SER A 1 191 ? -32.920 -3.030 29.723 1.00 91.50 191 SER A CA 1
ATOM 1552 C C . SER A 1 191 ? -33.303 -3.620 31.085 1.00 91.50 191 SER A C 1
ATOM 1554 O O . SER A 1 191 ? -34.121 -3.038 31.796 1.00 91.50 191 SER A O 1
ATOM 1556 N N . LEU A 1 192 ? -32.674 -4.728 31.494 1.00 93.06 192 LEU A N 1
ATOM 1557 C CA . LEU A 1 192 ? -32.897 -5.340 32.809 1.00 93.06 192 LEU A CA 1
ATOM 1558 C C . LEU A 1 192 ? -32.516 -4.405 33.960 1.00 93.06 192 LEU A C 1
ATOM 1560 O O . LEU A 1 192 ? -33.222 -4.341 34.968 1.00 93.06 192 LEU A O 1
ATOM 1564 N N . LEU A 1 193 ? -31.421 -3.657 33.812 1.00 93.50 193 LEU A N 1
ATOM 1565 C CA . LEU A 1 193 ? -30.993 -2.684 34.809 1.00 93.50 193 LEU A CA 1
ATOM 1566 C C . LEU A 1 193 ? -32.023 -1.559 34.981 1.00 93.50 193 LEU A C 1
ATOM 1568 O O . LEU A 1 193 ? -32.319 -1.181 36.113 1.00 93.50 193 LEU A O 1
ATOM 1572 N N . GLU A 1 194 ? -32.593 -1.053 33.886 1.00 92.56 194 GLU A N 1
ATOM 1573 C CA . GLU A 1 194 ? -33.645 -0.030 33.943 1.00 92.56 194 GLU A CA 1
ATOM 1574 C C . GLU A 1 194 ? -34.925 -0.555 34.607 1.00 92.56 194 GLU A C 1
ATOM 1576 O O . GLU A 1 194 ? -35.486 0.108 35.481 1.00 92.56 194 GLU A O 1
ATOM 1581 N N . ILE A 1 195 ? -35.340 -1.787 34.294 1.00 92.62 195 ILE A N 1
ATOM 1582 C CA . ILE A 1 195 ? -36.484 -2.431 34.960 1.00 92.62 195 ILE A CA 1
ATOM 1583 C C . ILE A 1 195 ? -36.219 -2.585 36.464 1.00 92.62 195 ILE A C 1
ATOM 1585 O O . ILE A 1 195 ? -37.086 -2.284 37.284 1.00 92.62 195 ILE A O 1
ATOM 1589 N N . LYS A 1 196 ? -35.008 -3.000 36.852 1.00 93.00 196 LYS A N 1
ATOM 1590 C CA . LYS A 1 196 ? -34.629 -3.162 38.263 1.00 93.00 196 LYS A CA 1
ATOM 1591 C C . LYS A 1 196 ? -34.645 -1.834 39.024 1.00 93.00 196 LYS A C 1
ATOM 1593 O O . LYS A 1 196 ? -35.090 -1.799 40.170 1.00 93.00 196 LYS A O 1
ATOM 1598 N N . LYS A 1 197 ? -34.195 -0.741 38.398 1.00 93.19 197 LYS A N 1
ATOM 1599 C CA . LYS A 1 197 ? -34.290 0.613 38.972 1.00 93.19 197 LYS A CA 1
ATOM 1600 C C . LYS A 1 197 ? -35.744 1.016 39.206 1.00 93.19 197 LYS A C 1
ATOM 1602 O O . LYS A 1 197 ? -36.058 1.508 40.286 1.00 93.19 197 LYS A O 1
ATOM 1607 N N . MET A 1 198 ? -36.621 0.763 38.233 1.00 92.31 198 MET A N 1
ATOM 1608 C CA . MET A 1 198 ? -38.054 1.047 38.357 1.00 92.31 198 MET A CA 1
ATOM 1609 C C . MET A 1 198 ? -38.690 0.245 39.498 1.00 92.31 198 MET A C 1
ATOM 1611 O O . MET A 1 198 ? -39.382 0.819 40.331 1.00 92.31 198 MET A O 1
ATOM 1615 N N . LEU A 1 199 ? -38.404 -1.056 39.599 1.00 91.94 199 LEU A N 1
ATOM 1616 C CA . LEU A 1 199 ? -38.923 -1.897 40.684 1.00 91.94 199 LEU A CA 1
ATOM 1617 C C . LEU A 1 199 ? -38.473 -1.409 42.069 1.00 91.94 199 LEU A C 1
ATOM 1619 O O . LEU A 1 199 ? -39.273 -1.339 42.997 1.00 91.94 199 LEU A O 1
ATOM 1623 N N . ASN A 1 200 ? -37.198 -1.032 42.201 1.00 91.69 200 ASN A N 1
ATOM 1624 C CA . ASN A 1 200 ? -36.671 -0.475 43.446 1.00 91.69 200 ASN A CA 1
ATOM 1625 C C . ASN A 1 200 ? -37.315 0.866 43.814 1.00 91.69 200 ASN A C 1
ATOM 1627 O O . ASN A 1 200 ? -37.442 1.164 44.997 1.00 91.69 200 ASN A O 1
ATOM 1631 N N . PHE A 1 201 ? -37.704 1.681 42.833 1.00 92.38 201 PHE A N 1
ATOM 1632 C CA . PHE A 1 201 ? -38.441 2.914 43.094 1.00 92.38 201 PHE A CA 1
ATOM 1633 C C . PHE A 1 201 ? -39.827 2.612 43.675 1.00 92.38 201 PHE A C 1
ATOM 1635 O O . PHE A 1 201 ? -40.176 3.165 44.711 1.00 92.38 201 PHE A O 1
ATOM 1642 N N . PHE A 1 202 ? -40.571 1.677 43.075 1.00 89.31 202 PHE A N 1
ATOM 1643 C CA . PHE A 1 202 ? -41.900 1.292 43.562 1.00 89.31 202 PHE A CA 1
ATOM 1644 C C . PHE A 1 202 ? -41.886 0.617 44.938 1.00 89.31 202 PHE A C 1
ATOM 1646 O O . PHE A 1 202 ? -42.809 0.828 45.709 1.00 89.31 202 PHE A O 1
ATOM 1653 N N . ASN A 1 203 ? -40.852 -0.159 45.271 1.00 87.25 203 ASN A N 1
ATOM 1654 C CA . ASN A 1 203 ? -40.752 -0.823 46.579 1.00 87.25 203 ASN A CA 1
ATOM 1655 C C . ASN A 1 203 ? -40.383 0.123 47.740 1.00 87.25 203 ASN A C 1
ATOM 1657 O O . ASN A 1 203 ? -40.466 -0.288 48.893 1.00 87.25 203 ASN A O 1
ATOM 1661 N N . ASN A 1 204 ? -39.923 1.345 47.449 1.00 81.75 204 ASN A N 1
ATOM 1662 C CA . ASN A 1 204 ? -39.558 2.358 48.450 1.00 81.75 204 ASN A CA 1
ATOM 1663 C C . ASN A 1 204 ? -40.640 3.446 48.635 1.00 81.75 204 ASN A C 1
ATOM 1665 O O . ASN A 1 204 ? -40.400 4.419 49.352 1.00 81.75 204 ASN A O 1
ATOM 1669 N N . LEU A 1 205 ? -41.787 3.297 47.964 1.00 72.12 205 LEU A N 1
ATOM 1670 C CA . LEU A 1 205 ? -43.002 4.109 48.098 1.00 72.12 205 LEU A CA 1
ATOM 1671 C C . LEU A 1 205 ? -44.012 3.383 48.993 1.00 72.12 205 LEU A C 1
ATOM 1673 O O . LEU A 1 205 ? -44.688 4.089 49.772 1.00 72.12 205 LEU A O 1
#

Radius of gyration: 35.5 Å; Cα contacts (8 Å, |Δi|>4): 34; chains: 1; bounding box: 91×86×94 Å

Organism: NCBI:txid1348616

Secondary structure (DSSP, 8-state):
--------------------HHHHHHHHHHHHHHHHHHHHHHHSTT-S--HHHHHTT--SHHHHHHHHSTTHHHHHHHHTS---------SS----TTSTTSSSS-S-----------------------------SS-HHHHHHHHHHHHHHHHHHHHHHHHHHHHHHHHHHHHHHHHHHHHHHHHHHHHHHHHHHHHHHHTT-

Mean predicted aligned error: 22.5 Å

Sequence (205 aa):
MVMFMKNSTNRNIINRKAATGISISGKSTTYKKLYMDTHRLTEKSGWGLTKQDHANGINIIKAKLEELCPYYGRINILYGDKQNVQPTFLENFSLDNEDRNEIFDKHCQDQNQNENETENDLDGIGNSIKNNIDDVENSTDNAEKEIAEQKLSIEKEKLEWKKEKVEKENIKDNKQQQNNIIIELIHQNKSLLEIKKMLNFFNNL

Foldseek 3Di:
DDDDDDPPPPPPPPPPPPQDPVNVVVVVVVLLVLLVVLVVLVVDPPSDDDPVCVVVVNPDVVVVSCVSHPPSVVVCVVPVPPPPCPPPPDDDDPDDPDPPPPDPPPPDDPDDDDDDDDDDDDDDDDDDDDDDPDDDDDDDPVVVVVVVVVVVVVVVVVVVVVVVVVVVVVVVVVVVVVVVVVVVVVVVVVVVVVVVVVVVVVVVD

Solvent-accessible surface area (backbone atoms only — not comparable to full-atom values): 13534 Å² total; per-residue (Å²): 136,83,85,82,80,80,80,82,77,82,71,80,79,76,80,75,71,77,79,46,74,70,54,50,53,56,49,50,53,50,52,51,49,39,38,53,57,50,52,57,46,63,73,38,89,85,65,68,86,48,75,64,38,47,75,72,70,39,85,45,66,70,56,52,44,39,72,70,19,80,59,36,76,64,51,37,73,74,64,59,62,79,70,87,65,70,77,85,78,77,83,83,73,95,64,82,92,80,77,83,81,74,79,86,81,80,84,84,82,82,86,78,90,74,91,81,89,82,88,85,87,85,88,83,91,78,91,77,90,75,87,80,89,82,89,84,92,89,72,65,76,63,54,56,53,54,53,51,53,52,52,53,52,56,51,50,52,54,52,50,54,53,50,54,51,54,50,54,50,52,54,50,51,52,52,51,52,54,52,51,53,51,53,52,52,51,52,52,53,52,54,51,52,54,54,51,53,52,52,55,54,62,74,74,107

pLDDT: mean 70.94, std 20.79, range [33.38, 94.69]